Protein AF-A0A0S8EWH9-F1 (afdb_monomer_lite)

Structure (mmCIF, N/CA/C/O backbone):
data_AF-A0A0S8EWH9-F1
#
_entry.id   AF-A0A0S8EWH9-F1
#
loop_
_atom_site.group_PDB
_atom_site.id
_atom_site.type_symbol
_atom_site.label_atom_id
_atom_site.label_alt_id
_atom_site.label_comp_id
_atom_site.label_asym_id
_atom_site.label_entity_id
_atom_site.label_seq_id
_atom_site.pdbx_PDB_ins_code
_atom_site.Cartn_x
_atom_site.Cartn_y
_atom_site.Cartn_z
_atom_site.occupancy
_atom_site.B_iso_or_equiv
_atom_site.auth_seq_id
_atom_site.auth_comp_id
_atom_site.auth_asym_id
_atom_site.auth_atom_id
_atom_site.pdbx_PDB_model_num
ATOM 1 N N . MET A 1 1 ? 31.734 -10.222 14.910 1.00 27.77 1 MET A N 1
ATOM 2 C CA . MET A 1 1 ? 31.861 -8.853 15.456 1.00 27.77 1 MET A CA 1
ATOM 3 C C . MET A 1 1 ? 30.485 -8.386 15.911 1.00 27.77 1 MET A C 1
ATOM 5 O O . MET A 1 1 ? 29.620 -8.264 15.052 1.00 27.77 1 MET A O 1
ATOM 9 N N . PRO A 1 2 ? 30.239 -8.194 17.216 1.00 31.58 2 PRO A N 1
ATOM 10 C CA . PRO A 1 2 ? 28.981 -7.645 17.703 1.00 31.58 2 PRO A CA 1
ATOM 11 C C . PRO A 1 2 ? 29.037 -6.109 17.692 1.00 31.58 2 PRO A C 1
ATOM 13 O O . PRO A 1 2 ? 30.025 -5.512 18.116 1.00 31.58 2 PRO A O 1
ATOM 16 N N . TRP A 1 3 ? 27.985 -5.478 17.174 1.00 26.95 3 TRP A N 1
ATOM 17 C CA . TRP A 1 3 ? 27.802 -4.025 17.179 1.00 26.95 3 TRP A CA 1
ATOM 18 C C . TRP A 1 3 ? 27.464 -3.539 18.600 1.00 26.95 3 TRP A C 1
ATOM 20 O O . TRP A 1 3 ? 26.526 -4.070 19.201 1.00 26.95 3 TRP A O 1
ATOM 30 N N . PRO A 1 4 ? 28.186 -2.551 19.158 1.00 34.72 4 PRO A N 1
ATOM 31 C CA . PRO A 1 4 ? 27.916 -2.049 20.495 1.00 34.72 4 PRO A CA 1
ATOM 32 C C . PRO A 1 4 ? 26.731 -1.080 20.477 1.00 34.72 4 PRO A C 1
ATOM 34 O O . PRO A 1 4 ? 26.630 -0.182 19.639 1.00 34.72 4 PRO A O 1
ATOM 37 N N . GLY A 1 5 ? 25.832 -1.269 21.440 1.00 36.16 5 GLY A N 1
ATOM 38 C CA . GLY A 1 5 ? 24.762 -0.335 21.731 1.00 36.16 5 GLY A CA 1
ATOM 39 C C . GLY A 1 5 ? 25.318 0.984 22.256 1.00 36.16 5 GLY A C 1
ATOM 40 O O . GLY A 1 5 ? 26.018 1.020 23.264 1.00 36.16 5 GLY A O 1
ATOM 41 N N . HIS A 1 6 ? 24.928 2.077 21.610 1.00 34.03 6 HIS A N 1
ATOM 42 C CA . HIS A 1 6 ? 24.970 3.404 22.198 1.00 34.03 6 HIS A CA 1
ATOM 43 C C . HIS A 1 6 ? 23.617 4.069 21.990 1.00 34.03 6 HIS A C 1
ATOM 45 O O . HIS A 1 6 ? 23.104 4.167 20.875 1.00 34.03 6 HIS A O 1
ATOM 51 N N . GLY A 1 7 ? 23.023 4.472 23.114 1.00 27.64 7 GLY A N 1
ATOM 52 C CA . GLY A 1 7 ? 21.750 5.165 23.174 1.00 27.64 7 GLY A CA 1
ATOM 53 C C . GLY A 1 7 ? 21.725 6.368 22.239 1.00 27.64 7 GLY A C 1
ATOM 54 O O . GLY A 1 7 ? 22.599 7.235 22.288 1.00 27.64 7 GLY A O 1
ATOM 55 N N . CYS A 1 8 ? 20.679 6.437 21.417 1.00 29.52 8 CYS A N 1
ATOM 56 C CA . CYS A 1 8 ? 20.273 7.671 20.766 1.00 29.52 8 CYS A CA 1
ATOM 57 C C . CYS A 1 8 ? 19.960 8.701 21.854 1.00 29.52 8 CYS A C 1
ATOM 59 O O . CYS A 1 8 ? 18.846 8.760 22.377 1.00 29.52 8 CYS A O 1
ATOM 61 N N . ARG A 1 9 ? 20.953 9.528 22.187 1.00 31.47 9 ARG A N 1
ATOM 62 C CA . ARG A 1 9 ? 20.728 10.830 22.803 1.00 31.47 9 ARG A CA 1
ATOM 63 C C . ARG A 1 9 ? 19.709 11.572 21.939 1.00 31.47 9 ARG A C 1
ATOM 65 O O . ARG A 1 9 ? 19.976 11.908 20.788 1.00 31.47 9 ARG A O 1
ATOM 72 N N . PHE A 1 10 ? 18.535 11.803 22.517 1.00 32.66 10 PHE A N 1
ATOM 73 C CA . PHE A 1 10 ? 17.594 12.848 22.133 1.00 32.66 10 PHE A CA 1
ATOM 74 C C . PHE A 1 10 ? 18.337 14.193 22.150 1.00 32.66 10 PHE A C 1
ATOM 76 O O . PHE A 1 10 ? 18.366 14.876 23.166 1.00 32.66 10 PHE A O 1
ATOM 83 N N . MET A 1 11 ? 19.021 14.552 21.066 1.00 32.25 11 MET A N 1
ATOM 84 C CA . MET A 1 11 ? 19.731 15.829 20.988 1.00 32.25 11 MET A CA 1
ATOM 85 C C . MET A 1 11 ? 19.829 16.318 19.545 1.00 32.25 11 MET A C 1
ATOM 87 O O . MET A 1 11 ? 20.904 16.591 19.037 1.00 32.25 11 MET A O 1
ATOM 91 N N . ILE A 1 12 ? 18.681 16.416 18.871 1.00 35.75 12 ILE A N 1
ATOM 92 C CA . ILE A 1 12 ? 18.520 17.262 17.678 1.00 35.75 12 ILE A CA 1
ATOM 93 C C . ILE A 1 12 ? 17.184 18.008 17.817 1.00 35.75 12 ILE A C 1
ATOM 95 O O . ILE A 1 12 ? 16.242 17.797 17.063 1.00 35.75 12 ILE A O 1
ATOM 99 N N . LEU A 1 13 ? 17.071 18.811 18.878 1.00 37.09 13 LEU A N 1
ATOM 100 C CA . LEU A 1 13 ? 16.113 19.928 18.970 1.00 37.09 13 LEU A CA 1
ATOM 101 C C . LEU A 1 13 ? 16.509 20.986 20.024 1.00 37.09 13 LEU A C 1
ATOM 103 O O . LEU A 1 13 ? 15.702 21.849 20.350 1.00 37.09 13 LEU A O 1
ATOM 107 N N . ALA A 1 14 ? 17.723 20.917 20.583 1.00 36.91 14 ALA A N 1
ATOM 108 C CA . ALA A 1 14 ? 18.215 21.900 21.554 1.00 36.91 14 ALA A CA 1
ATOM 109 C C . ALA A 1 14 ? 19.150 22.946 20.918 1.00 36.91 14 ALA A C 1
ATOM 111 O O . ALA A 1 14 ? 19.219 24.067 21.401 1.00 36.91 14 ALA A O 1
ATOM 112 N N . ASP A 1 15 ? 19.792 22.618 19.794 1.00 38.78 15 ASP A N 1
ATOM 113 C CA . ASP A 1 15 ? 20.932 23.381 19.258 1.00 38.78 15 ASP A CA 1
ATOM 114 C C . ASP A 1 15 ? 20.555 24.473 18.241 1.00 38.78 15 ASP A C 1
ATOM 116 O O . ASP A 1 15 ? 21.398 25.016 17.537 1.00 38.78 15 ASP A O 1
ATOM 120 N N . ARG A 1 16 ? 19.260 24.791 18.109 1.00 42.47 16 ARG A N 1
ATOM 121 C CA . ARG A 1 16 ? 18.782 25.833 17.177 1.00 42.47 16 ARG A CA 1
ATOM 122 C C . ARG A 1 16 ? 17.732 26.770 17.771 1.00 42.47 16 ARG A C 1
ATOM 124 O O . ARG A 1 16 ? 16.956 27.376 17.038 1.00 42.47 16 ARG A O 1
ATOM 131 N N . LEU A 1 17 ? 17.720 26.885 19.099 1.00 46.97 17 LEU A N 1
ATOM 132 C CA . LEU A 1 17 ? 16.894 27.829 19.862 1.00 46.97 17 LEU A CA 1
ATOM 133 C C . LEU A 1 17 ? 17.750 28.878 20.597 1.00 46.97 17 LEU A C 1
ATOM 135 O O . LEU A 1 17 ? 17.329 29.421 21.615 1.00 46.97 17 LEU A O 1
ATOM 139 N N . GLU A 1 18 ? 18.940 29.201 20.084 1.00 42.91 18 GLU A N 1
ATOM 140 C CA . GLU A 1 18 ? 19.773 30.309 20.580 1.00 42.91 18 GLU A CA 1
ATOM 141 C C . GLU A 1 18 ? 19.241 31.670 20.097 1.00 42.91 18 GLU A C 1
ATOM 143 O O . GLU A 1 18 ? 19.893 32.405 19.362 1.00 42.91 18 GLU A O 1
ATOM 148 N N . GLY A 1 19 ? 18.004 32.000 20.465 1.00 49.50 19 GLY A N 1
ATOM 149 C CA . GLY A 1 19 ? 17.406 33.289 20.099 1.00 49.50 19 GLY A CA 1
ATOM 150 C C . GLY A 1 19 ? 15.982 33.531 20.590 1.00 49.50 19 GLY A C 1
ATOM 151 O O . GLY A 1 19 ? 15.496 34.654 20.515 1.00 49.50 19 GLY A O 1
ATOM 152 N N . VAL A 1 20 ? 15.314 32.514 21.139 1.00 55.09 20 VAL A N 1
ATOM 153 C CA . VAL A 1 20 ? 14.017 32.672 21.806 1.00 55.09 20 VAL A CA 1
ATOM 154 C C . VAL A 1 20 ? 14.165 32.069 23.193 1.00 55.09 20 VAL A C 1
ATOM 156 O O . VAL A 1 20 ? 14.281 30.854 23.334 1.00 55.09 20 VAL A O 1
ATOM 159 N N . ALA A 1 21 ? 14.211 32.911 24.225 1.00 57.06 21 ALA A N 1
ATOM 160 C CA . ALA A 1 21 ? 14.219 32.457 25.610 1.00 57.06 21 ALA A CA 1
ATOM 161 C C . ALA A 1 21 ? 12.865 31.802 25.929 1.00 57.06 21 ALA A C 1
ATOM 163 O O . ALA A 1 21 ? 11.936 32.454 26.393 1.00 57.06 21 ALA A O 1
ATOM 164 N N . VAL A 1 22 ? 12.736 30.508 25.631 1.00 63.88 22 VAL A N 1
ATOM 165 C CA . VAL A 1 22 ? 11.564 29.707 25.998 1.00 63.88 22 VAL A CA 1
ATOM 166 C C . VAL A 1 22 ? 11.540 29.614 27.523 1.00 63.88 22 VAL A C 1
ATOM 168 O O . VAL A 1 22 ? 12.452 29.029 28.123 1.00 63.88 22 VAL A O 1
ATOM 171 N N . ASN A 1 23 ? 10.529 30.220 28.150 1.00 84.06 23 ASN A N 1
ATOM 172 C CA . ASN A 1 23 ? 10.402 30.278 29.604 1.00 84.06 23 ASN A CA 1
ATOM 173 C C . ASN A 1 23 ? 10.277 28.846 30.171 1.00 84.06 23 ASN A C 1
ATOM 175 O O . ASN A 1 23 ? 9.774 27.938 29.508 1.00 84.06 23 ASN A O 1
ATOM 179 N N . LEU A 1 24 ? 10.731 28.617 31.407 1.00 83.06 24 LEU A N 1
ATOM 180 C CA . LEU A 1 24 ? 10.557 27.349 32.130 1.00 83.06 24 LEU A CA 1
ATOM 181 C C . LEU A 1 24 ? 9.098 26.868 32.115 1.00 83.06 24 LEU A C 1
ATOM 183 O O . LEU A 1 24 ? 8.853 25.667 32.008 1.00 83.06 24 LEU A O 1
ATOM 187 N N . VAL A 1 25 ? 8.145 27.803 32.151 1.00 84.12 25 VAL A N 1
ATOM 188 C CA . VAL A 1 25 ? 6.710 27.519 32.019 1.00 84.12 25 VAL A CA 1
ATOM 189 C C . VAL A 1 25 ? 6.384 26.918 30.650 1.00 84.12 25 VAL A C 1
ATOM 191 O O . VAL A 1 25 ? 5.748 25.870 30.588 1.00 84.12 25 VAL A O 1
ATOM 194 N N . ASP A 1 26 ? 6.875 27.505 29.560 1.00 84.06 26 ASP A N 1
ATOM 195 C CA . ASP A 1 26 ? 6.643 26.999 28.202 1.00 84.06 26 ASP A CA 1
ATOM 196 C C . ASP A 1 26 ? 7.278 25.619 28.002 1.00 84.06 26 ASP A C 1
ATOM 198 O O . ASP A 1 26 ? 6.684 24.742 27.376 1.00 84.06 26 ASP A O 1
ATOM 202 N N . LYS A 1 27 ? 8.457 25.382 28.596 1.00 83.38 27 LYS A N 1
ATOM 203 C CA . LYS A 1 27 ? 9.099 24.058 28.595 1.00 83.38 27 LYS A CA 1
ATOM 204 C C . LYS A 1 27 ? 8.264 23.024 29.352 1.00 83.38 27 LYS A C 1
ATOM 206 O O . LYS A 1 27 ? 8.102 21.908 28.863 1.00 83.38 27 LYS A O 1
ATOM 211 N N . ALA A 1 28 ? 7.720 23.384 30.515 1.00 87.19 28 ALA A N 1
ATOM 212 C CA . ALA A 1 28 ? 6.858 22.506 31.302 1.00 87.19 28 ALA A CA 1
ATOM 213 C C . ALA A 1 28 ? 5.527 22.219 30.587 1.00 87.19 28 ALA A C 1
ATOM 215 O O . ALA A 1 28 ? 5.091 21.069 30.547 1.00 87.19 28 ALA A O 1
ATOM 216 N N . LEU A 1 29 ? 4.918 23.231 29.963 1.00 87.75 29 LEU A N 1
ATOM 217 C CA . LEU A 1 29 ? 3.706 23.080 29.156 1.00 87.75 29 LEU A CA 1
ATOM 218 C C . LEU A 1 29 ? 3.953 22.205 27.924 1.00 87.75 29 LEU A C 1
ATOM 220 O O . LEU A 1 29 ? 3.156 21.309 27.646 1.00 87.75 29 LEU A O 1
ATOM 224 N N . LEU A 1 30 ? 5.069 22.408 27.219 1.00 86.19 30 LEU A N 1
ATOM 225 C CA . LEU A 1 30 ? 5.459 21.578 26.081 1.00 86.19 30 LEU A CA 1
ATOM 226 C C . LEU A 1 30 ? 5.684 20.127 26.513 1.00 86.19 30 LEU A C 1
ATOM 228 O O . LEU A 1 30 ? 5.184 19.211 25.864 1.00 86.19 30 LEU A O 1
ATOM 232 N N . LEU A 1 31 ? 6.388 19.907 27.625 1.00 87.44 31 LEU A N 1
ATOM 233 C CA . LEU A 1 31 ? 6.605 18.570 28.167 1.00 87.44 31 LEU A CA 1
ATOM 234 C C . LEU A 1 31 ? 5.277 17.911 28.555 1.00 87.44 31 LEU A C 1
ATOM 236 O O . LEU A 1 31 ? 5.028 16.771 28.171 1.00 87.44 31 LEU A O 1
ATOM 240 N N . GLY A 1 32 ? 4.396 18.638 29.246 1.00 88.06 32 GLY A N 1
ATOM 241 C CA . GLY A 1 32 ? 3.047 18.179 29.570 1.00 88.06 32 GLY A CA 1
ATOM 242 C C . GLY A 1 32 ? 2.242 17.820 28.319 1.00 88.06 32 GLY A C 1
ATOM 243 O O . GLY A 1 32 ? 1.598 16.772 28.282 1.00 88.06 32 GLY A O 1
ATOM 244 N N . HIS A 1 33 ? 2.337 18.626 27.258 1.00 83.00 33 HIS A N 1
ATOM 245 C CA . HIS A 1 33 ? 1.702 18.348 25.971 1.00 83.00 33 HIS A CA 1
ATOM 246 C C . HIS A 1 33 ? 2.258 17.076 25.317 1.00 83.00 33 HIS A C 1
ATOM 248 O O . HIS A 1 33 ? 1.482 16.226 24.885 1.00 83.00 33 HIS A O 1
ATOM 254 N N . VAL A 1 34 ? 3.584 16.908 25.285 1.00 84.06 34 VAL A N 1
ATOM 255 C CA . VAL A 1 34 ? 4.245 15.713 24.739 1.00 84.06 34 VAL A CA 1
ATOM 256 C C . VAL A 1 34 ? 3.864 14.466 25.533 1.00 84.06 34 VAL A C 1
ATOM 258 O O . VAL A 1 34 ? 3.554 13.442 24.930 1.00 84.06 34 VAL A O 1
ATOM 261 N N . LEU A 1 35 ? 3.823 14.543 26.865 1.00 85.81 35 LEU A N 1
ATOM 262 C CA . LEU A 1 35 ? 3.404 13.437 27.730 1.00 85.81 35 LEU A CA 1
ATOM 263 C C . LEU A 1 35 ? 1.930 13.080 27.512 1.00 85.81 35 LEU A C 1
ATOM 265 O O . LEU A 1 35 ? 1.606 11.910 27.321 1.00 85.81 35 LEU A O 1
ATOM 269 N N . ALA A 1 36 ? 1.038 14.072 27.465 1.00 81.00 36 ALA A N 1
ATOM 270 C CA . ALA A 1 36 ? -0.383 13.858 27.199 1.00 81.00 36 ALA A CA 1
ATOM 271 C C . ALA A 1 36 ? -0.639 13.319 25.783 1.00 81.00 36 ALA A C 1
ATOM 273 O O . ALA A 1 36 ? -1.566 12.535 25.568 1.00 81.00 36 ALA A O 1
ATOM 274 N N . TRP A 1 37 ? 0.152 13.740 24.795 1.00 78.19 37 TRP A N 1
ATOM 275 C CA . TRP A 1 37 ? 0.123 13.183 23.446 1.00 78.19 37 TRP A CA 1
ATOM 276 C C . TRP A 1 37 ? 0.625 11.736 23.438 1.00 78.19 37 TRP A C 1
ATOM 278 O O . TRP A 1 37 ? -0.050 10.861 22.901 1.00 78.19 37 TRP A O 1
ATOM 288 N N . ARG A 1 38 ? 1.742 11.454 24.120 1.00 79.81 38 ARG A N 1
ATOM 289 C CA . ARG A 1 38 ? 2.314 10.109 24.254 1.00 79.81 38 ARG A CA 1
ATOM 290 C C . ARG A 1 38 ? 1.402 9.132 24.989 1.00 79.81 38 ARG A C 1
ATOM 292 O O . ARG A 1 38 ? 1.346 7.971 24.597 1.00 79.81 38 ARG A O 1
ATOM 299 N N . ALA A 1 39 ? 0.675 9.596 26.001 1.00 81.06 39 ALA A N 1
ATOM 300 C CA . ALA A 1 39 ? -0.298 8.796 26.740 1.00 81.06 39 ALA A CA 1
ATOM 301 C C . ALA A 1 39 ? -1.549 8.460 25.909 1.00 81.06 39 ALA A C 1
ATOM 303 O O . ALA A 1 39 ? -2.176 7.430 26.124 1.00 81.06 39 ALA A O 1
ATOM 304 N N . ARG A 1 40 ? -1.911 9.309 24.938 1.00 77.25 40 ARG A N 1
ATOM 305 C CA . ARG A 1 40 ? -3.063 9.099 24.038 1.00 77.25 40 ARG A CA 1
ATOM 306 C C . ARG A 1 40 ? -2.679 8.502 22.687 1.00 77.25 40 ARG A C 1
ATOM 308 O O . ARG A 1 40 ? -3.517 8.388 21.801 1.00 77.25 40 ARG A O 1
ATOM 315 N N . TRP A 1 41 ? -1.415 8.138 22.539 1.00 71.31 41 TRP A N 1
ATOM 316 C CA . TRP A 1 41 ? -0.799 7.742 21.283 1.00 71.31 41 TRP A CA 1
ATOM 317 C C . TRP A 1 41 ? -1.374 6.448 20.700 1.00 71.31 41 TRP A C 1
ATOM 319 O O . TRP A 1 41 ? -1.446 6.301 19.484 1.00 71.31 41 TRP A O 1
ATOM 329 N N . ASP A 1 42 ? -1.840 5.558 21.576 1.00 68.50 42 ASP A N 1
ATOM 330 C CA . ASP A 1 42 ? -2.451 4.277 21.211 1.00 68.50 42 ASP A CA 1
ATOM 331 C C . ASP A 1 42 ? -3.986 4.302 21.318 1.00 68.50 42 ASP A C 1
ATOM 333 O O . ASP A 1 42 ? -4.649 3.299 21.045 1.00 68.50 42 ASP A O 1
ATOM 337 N N . ARG A 1 43 ? -4.572 5.445 21.711 1.00 73.94 43 ARG A N 1
ATOM 338 C CA . ARG A 1 43 ? -6.022 5.582 21.854 1.00 73.94 43 ARG A CA 1
ATOM 339 C C . ARG A 1 43 ? -6.657 5.689 20.471 1.00 73.94 43 ARG A C 1
ATOM 341 O O . ARG A 1 43 ? -6.451 6.677 19.765 1.00 73.94 43 ARG A O 1
ATOM 348 N N . ARG A 1 44 ? -7.465 4.687 20.135 1.00 82.69 44 ARG A N 1
ATOM 349 C CA . ARG A 1 44 ? -8.238 4.593 18.897 1.00 82.69 44 ARG A CA 1
ATOM 350 C C . ARG A 1 44 ? -9.670 4.184 19.210 1.00 82.69 44 ARG A C 1
ATOM 352 O O . ARG A 1 44 ? -9.879 3.283 20.018 1.00 82.69 44 ARG A O 1
ATOM 359 N N . ASP A 1 45 ? -10.623 4.851 18.581 1.00 82.75 45 ASP A N 1
ATOM 360 C CA . ASP A 1 45 ? -12.036 4.498 18.616 1.00 82.75 45 ASP A CA 1
ATOM 361 C C . ASP A 1 45 ? -12.464 4.082 17.204 1.00 82.75 45 ASP A C 1
ATOM 363 O O . ASP A 1 45 ? -12.661 4.917 16.320 1.00 82.75 45 ASP A O 1
ATOM 367 N N . LEU A 1 46 ? -12.507 2.767 16.979 1.00 85.69 46 LEU A N 1
ATOM 368 C CA . LEU A 1 46 ? -12.879 2.171 15.691 1.00 85.69 46 LEU A CA 1
ATOM 369 C C . LEU A 1 46 ? -14.385 1.958 15.557 1.00 85.69 46 LEU A C 1
ATOM 371 O O . LEU A 1 46 ? -14.850 1.677 14.454 1.00 85.69 46 LEU A O 1
ATOM 375 N N . ASP A 1 47 ? -15.108 2.102 16.665 1.00 86.31 47 ASP A N 1
ATOM 376 C CA . ASP A 1 47 ? -16.555 1.938 16.778 1.00 86.31 47 ASP A CA 1
ATOM 377 C C . ASP A 1 47 ? -17.267 3.303 16.768 1.00 86.31 47 ASP A C 1
ATOM 379 O O . ASP A 1 47 ? -18.486 3.387 16.918 1.00 86.31 47 ASP A O 1
ATOM 383 N N . TYR A 1 48 ? -16.507 4.382 16.544 1.00 82.94 48 TYR A N 1
ATOM 384 C CA . TYR A 1 48 ? -17.031 5.734 16.462 1.00 82.94 48 TYR A CA 1
ATOM 385 C C . TYR A 1 48 ? -18.064 5.869 15.339 1.00 82.94 48 TYR A C 1
ATOM 387 O O . TYR A 1 48 ? -17.771 5.680 14.154 1.00 82.94 48 TYR A O 1
ATOM 395 N N . LEU A 1 49 ? -19.255 6.309 15.733 1.00 79.69 49 LEU A N 1
ATOM 396 C CA . LEU A 1 49 ? -20.293 6.837 14.862 1.00 79.69 49 LEU A CA 1
ATOM 397 C C . LEU A 1 49 ? -20.698 8.227 15.368 1.00 79.69 49 LEU A C 1
ATOM 399 O O . LEU A 1 49 ? -20.728 8.452 16.582 1.00 79.69 49 LEU A O 1
ATOM 403 N N . PRO A 1 50 ? -21.027 9.172 14.472 1.00 72.88 50 PRO A N 1
ATOM 404 C CA . PRO A 1 50 ? -21.612 10.439 14.888 1.00 72.88 50 PRO A CA 1
ATOM 405 C C . PRO A 1 50 ? -22.931 10.190 15.643 1.00 72.88 50 PRO A C 1
ATOM 407 O O . PRO A 1 50 ? -23.708 9.307 15.279 1.00 72.88 50 PRO A O 1
ATOM 410 N N . ALA A 1 51 ? -23.157 10.954 16.720 1.00 63.72 51 ALA A N 1
ATOM 411 C CA . ALA A 1 51 ? -24.237 10.720 17.688 1.00 63.72 51 ALA A CA 1
ATOM 412 C C . ALA A 1 51 ? -25.641 10.801 17.068 1.00 63.72 51 ALA A C 1
ATOM 414 O O . ALA A 1 51 ? -26.555 10.097 17.490 1.00 63.72 51 ALA A O 1
ATOM 415 N N . GLU A 1 52 ? -25.802 11.634 16.043 1.00 68.62 52 GLU A N 1
ATOM 416 C CA . GLU A 1 52 ? -26.958 11.593 15.157 1.00 68.62 52 GLU A CA 1
ATOM 417 C C . GLU A 1 52 ? -26.559 10.799 13.914 1.00 68.62 52 GLU A C 1
ATOM 419 O O . GLU A 1 52 ? -25.523 11.067 13.302 1.00 68.62 52 GLU A O 1
ATOM 424 N N . ARG A 1 53 ? -27.360 9.802 13.525 1.00 63.81 53 ARG A N 1
ATOM 425 C CA . ARG A 1 53 ? -27.110 9.022 12.308 1.00 63.81 53 ARG A CA 1
ATOM 426 C C . ARG A 1 53 ? -27.432 9.891 11.093 1.00 63.81 53 ARG A C 1
ATOM 428 O O . ARG A 1 53 ? -28.524 9.834 10.545 1.00 63.81 53 ARG A O 1
ATOM 435 N N . ILE A 1 54 ? -26.466 10.728 10.718 1.00 69.62 54 ILE A N 1
ATOM 436 C CA . ILE A 1 54 ? -26.582 11.748 9.670 1.00 69.62 54 ILE A CA 1
ATOM 437 C C . ILE A 1 54 ? -26.963 11.121 8.311 1.00 69.62 54 ILE A C 1
ATOM 439 O O . ILE A 1 54 ? -27.662 11.748 7.519 1.00 69.62 54 ILE A O 1
ATOM 443 N N . SER A 1 55 ? -26.498 9.897 8.021 1.00 76.25 55 SER A N 1
ATOM 444 C CA . SER A 1 55 ? -26.797 9.152 6.787 1.00 76.25 55 SER A CA 1
ATOM 445 C C . SER A 1 55 ? -26.347 7.687 6.901 1.00 76.25 55 SER A C 1
ATOM 447 O O . SER A 1 55 ? -25.364 7.401 7.585 1.00 76.25 55 SER A O 1
ATOM 449 N N . ASP A 1 56 ? -27.007 6.768 6.182 1.00 78.31 56 ASP A N 1
ATOM 450 C CA . ASP A 1 56 ? -26.626 5.343 6.080 1.00 78.31 56 ASP A CA 1
ATOM 451 C C . ASP A 1 56 ? -25.253 5.122 5.418 1.00 78.31 56 ASP A C 1
ATOM 453 O O . ASP A 1 56 ? -24.697 4.026 5.468 1.00 78.31 56 ASP A O 1
ATOM 457 N N . LYS A 1 57 ? -24.694 6.160 4.782 1.00 76.12 57 LYS A N 1
ATOM 458 C CA . LYS A 1 57 ? -23.363 6.120 4.159 1.00 76.12 57 LYS A CA 1
ATOM 459 C C . LYS A 1 57 ? -22.225 6.134 5.180 1.00 76.12 57 LYS A C 1
ATOM 461 O O . LYS A 1 57 ? -21.114 5.741 4.817 1.00 76.12 57 LYS A O 1
ATOM 466 N N . PHE A 1 58 ? -22.484 6.613 6.400 1.00 82.25 58 PHE A N 1
ATOM 467 C CA . PHE A 1 58 ? -21.517 6.646 7.494 1.00 82.25 58 PHE A CA 1
ATOM 468 C C . PHE A 1 58 ? -21.548 5.333 8.269 1.00 82.25 58 PHE A C 1
ATOM 470 O O . PHE A 1 58 ? -22.611 4.812 8.598 1.00 82.25 58 PHE A O 1
ATOM 477 N N . MET A 1 59 ? -20.361 4.826 8.564 1.00 86.62 59 MET A N 1
ATOM 478 C CA . MET A 1 59 ? -20.124 3.549 9.212 1.00 86.62 59 MET A CA 1
ATOM 479 C C . MET A 1 59 ? -18.880 3.629 10.101 1.00 86.62 59 MET A C 1
ATOM 481 O O . MET A 1 59 ? -18.053 4.542 9.988 1.00 86.62 59 MET A O 1
ATOM 485 N N . THR A 1 60 ? -18.750 2.656 10.986 1.00 88.75 60 THR A N 1
ATOM 486 C CA . THR A 1 60 ? -17.580 2.461 11.840 1.00 88.75 60 THR A CA 1
ATOM 487 C C . THR A 1 60 ? -16.359 2.040 11.019 1.00 88.75 60 THR A C 1
ATOM 489 O O . THR A 1 60 ? -16.466 1.540 9.893 1.00 88.75 60 THR A O 1
ATOM 492 N N . GLY A 1 61 ? -15.167 2.174 11.604 1.00 87.44 61 GLY A N 1
ATOM 493 C CA . GLY A 1 61 ? -13.945 1.632 11.008 1.00 87.44 61 GLY A CA 1
ATOM 494 C C . GLY A 1 61 ? -14.017 0.112 10.834 1.00 87.44 61 GLY A C 1
ATOM 495 O O . GLY A 1 61 ? -13.553 -0.412 9.820 1.00 87.44 61 GLY A O 1
ATOM 496 N N . ARG A 1 62 ? -14.653 -0.595 11.780 1.00 90.44 62 ARG A N 1
ATOM 497 C CA . ARG A 1 62 ? -14.858 -2.053 11.711 1.00 90.44 62 ARG A CA 1
ATOM 498 C C . ARG A 1 62 ? -15.768 -2.456 10.556 1.00 90.44 62 ARG A C 1
ATOM 500 O O . ARG A 1 62 ? -15.403 -3.334 9.775 1.00 90.44 62 ARG A O 1
ATOM 507 N N . GLU A 1 63 ? -16.909 -1.787 10.403 1.00 89.75 63 GLU A N 1
ATOM 508 C CA . GLU A 1 63 ? -17.815 -2.012 9.271 1.00 89.75 63 GLU A CA 1
ATOM 509 C C . GLU A 1 63 ? -17.107 -1.734 7.945 1.00 89.75 63 GLU A C 1
ATOM 511 O O . GLU A 1 63 ? -17.210 -2.526 7.012 1.00 89.75 63 GLU A O 1
ATOM 516 N N . ALA A 1 64 ? -16.301 -0.677 7.867 1.00 88.81 64 ALA A N 1
ATOM 517 C CA . ALA A 1 64 ? -15.541 -0.376 6.664 1.00 88.81 64 ALA A CA 1
ATOM 518 C C . ALA A 1 64 ? -14.487 -1.444 6.332 1.00 88.81 64 ALA A C 1
ATOM 520 O O . ALA A 1 64 ? -14.353 -1.841 5.174 1.00 88.81 64 ALA A O 1
ATOM 521 N N . ALA A 1 65 ? -13.772 -1.957 7.338 1.00 91.38 65 ALA A N 1
ATOM 522 C CA . ALA A 1 65 ? -12.850 -3.076 7.165 1.00 91.38 65 ALA A CA 1
ATOM 523 C C . ALA A 1 65 ? -13.577 -4.356 6.720 1.00 91.38 65 ALA A C 1
ATOM 525 O O . ALA A 1 65 ? -12.977 -5.170 6.014 1.00 91.38 65 ALA A O 1
ATOM 526 N N . SER A 1 66 ? -14.858 -4.524 7.083 1.00 91.38 66 SER A N 1
ATOM 527 C CA . SER A 1 66 ? -15.693 -5.660 6.665 1.00 91.38 66 SER A CA 1
ATOM 528 C C . SER A 1 66 ? -15.936 -5.711 5.147 1.00 91.38 66 SER A C 1
ATOM 530 O O . SER A 1 66 ? -16.050 -6.798 4.577 1.00 91.38 66 SER A O 1
ATOM 532 N N . LEU A 1 67 ? -15.929 -4.545 4.486 1.00 91.12 67 LEU A N 1
ATOM 533 C CA . LEU A 1 67 ? -16.202 -4.389 3.053 1.00 91.12 67 LEU A CA 1
ATOM 534 C C . LEU A 1 67 ? -15.026 -4.768 2.149 1.00 91.12 67 LEU A C 1
ATOM 536 O O . LEU A 1 67 ? -15.211 -4.876 0.940 1.00 91.12 67 LEU A O 1
ATOM 540 N N . ILE A 1 68 ? -13.825 -4.942 2.704 1.00 93.38 68 ILE A N 1
ATOM 541 C CA . ILE A 1 68 ? -12.634 -5.290 1.927 1.00 93.38 68 ILE A CA 1
ATOM 542 C C . ILE A 1 68 ? -12.634 -6.805 1.685 1.00 93.38 68 ILE A C 1
ATOM 544 O O . ILE A 1 68 ? -12.564 -7.563 2.661 1.00 93.38 68 ILE A O 1
ATOM 548 N N . PRO A 1 69 ? -12.718 -7.267 0.422 1.00 93.00 69 PRO A N 1
ATOM 549 C CA . PRO A 1 69 ? -12.665 -8.690 0.121 1.00 93.00 69 PRO A CA 1
ATOM 550 C C . PRO A 1 69 ? -11.231 -9.231 0.210 1.00 93.00 69 PRO A C 1
ATOM 552 O O . PRO A 1 69 ? -10.252 -8.489 0.094 1.00 93.00 69 PRO A O 1
ATOM 555 N N . ASP A 1 70 ? -11.103 -10.548 0.384 1.00 96.44 70 ASP A N 1
ATOM 556 C CA . ASP A 1 70 ? -9.814 -11.231 0.223 1.00 96.44 70 ASP A CA 1
ATOM 557 C C . ASP A 1 70 ? -9.275 -11.014 -1.197 1.00 96.44 70 ASP A C 1
ATOM 559 O O . ASP A 1 70 ? -10.040 -10.973 -2.161 1.00 96.44 70 ASP A O 1
ATOM 563 N N . GLY A 1 71 ? -7.954 -10.906 -1.335 1.00 96.44 71 GLY A N 1
ATOM 564 C CA . GLY A 1 71 ? -7.311 -10.720 -2.637 1.00 96.44 71 GLY A CA 1
ATOM 565 C C . GLY A 1 71 ? -7.456 -9.318 -3.238 1.00 96.44 71 GLY A C 1
ATOM 566 O O . GLY A 1 71 ? -7.003 -9.101 -4.359 1.00 96.44 71 GLY A O 1
ATOM 567 N N . ALA A 1 72 ? -8.077 -8.367 -2.532 1.00 96.25 72 ALA A N 1
ATOM 568 C CA . ALA A 1 72 ? -8.301 -7.026 -3.061 1.00 96.25 72 ALA A CA 1
ATOM 569 C C . ALA A 1 72 ? -6.995 -6.254 -3.299 1.00 96.25 72 ALA A C 1
ATOM 571 O O . ALA A 1 72 ? -6.055 -6.300 -2.498 1.00 96.25 72 ALA A O 1
ATOM 572 N N . THR A 1 73 ? -6.987 -5.455 -4.365 1.00 96.44 73 THR A N 1
ATOM 573 C CA . THR A 1 73 ? -6.005 -4.394 -4.584 1.00 96.44 73 THR A CA 1
ATOM 574 C C . THR A 1 73 ? -6.472 -3.123 -3.884 1.00 96.44 73 THR A C 1
ATOM 576 O O . THR A 1 73 ? -7.417 -2.457 -4.319 1.00 96.44 73 THR A O 1
ATOM 579 N N . VAL A 1 74 ? -5.804 -2.786 -2.785 1.00 95.81 74 VAL A N 1
ATOM 580 C CA . VAL A 1 74 ? -6.115 -1.642 -1.929 1.00 95.81 74 VAL A CA 1
ATOM 581 C C . VAL A 1 74 ? -5.096 -0.536 -2.169 1.00 95.81 74 VAL A C 1
ATOM 583 O O . VAL A 1 74 ? -3.893 -0.757 -2.049 1.00 95.81 74 VAL A O 1
ATOM 586 N N . ILE A 1 75 ? -5.564 0.675 -2.460 1.00 93.62 75 ILE A N 1
ATOM 587 C CA . ILE A 1 75 ? -4.730 1.879 -2.447 1.00 93.62 75 ILE A CA 1
ATOM 588 C C . ILE A 1 75 ? -5.037 2.716 -1.211 1.00 93.62 75 ILE A C 1
ATOM 590 O O . ILE A 1 75 ? -6.203 2.920 -0.875 1.00 93.62 75 ILE A O 1
ATOM 594 N N . SER A 1 76 ? -4.003 3.246 -0.560 1.00 91.31 76 SER A N 1
ATOM 595 C CA . SER A 1 76 ? -4.173 4.202 0.533 1.00 91.31 76 SER A CA 1
ATOM 596 C C . SER A 1 76 ? -3.505 5.546 0.260 1.00 91.31 76 SER A C 1
ATOM 598 O O . SER A 1 76 ? -2.408 5.620 -0.302 1.00 91.31 76 SER A O 1
ATOM 600 N N . SER A 1 77 ? -4.168 6.631 0.664 1.00 84.56 77 SER A N 1
ATOM 601 C CA . SER A 1 77 ? -3.609 7.982 0.606 1.00 84.56 77 SER A CA 1
ATOM 602 C C . SER A 1 77 ? -2.714 8.264 1.811 1.00 84.56 77 SER A C 1
ATOM 604 O O . SER A 1 77 ? -3.050 7.879 2.930 1.00 84.56 77 SER A O 1
ATOM 606 N N . GLY A 1 78 ? -1.649 9.035 1.596 1.00 81.00 78 GLY A N 1
ATOM 607 C CA . GLY A 1 78 ? -0.815 9.566 2.667 1.00 81.00 78 GLY A CA 1
ATOM 608 C C . GLY A 1 78 ? 0.618 9.822 2.216 1.00 81.00 78 GLY A C 1
ATOM 609 O O . GLY A 1 78 ? 1.077 9.309 1.189 1.00 81.00 78 GLY A O 1
ATOM 610 N N . MET A 1 79 ? 1.342 10.630 2.990 1.00 81.81 79 MET A N 1
ATOM 611 C CA . MET A 1 79 ? 2.786 10.795 2.832 1.00 81.81 79 MET A CA 1
ATOM 612 C C . MET A 1 79 ? 3.419 11.266 4.140 1.00 81.81 79 MET A C 1
ATOM 614 O O . MET A 1 79 ? 3.022 12.288 4.707 1.00 81.81 79 MET A O 1
ATOM 618 N N . ALA A 1 80 ? 4.426 10.526 4.598 1.00 79.25 80 ALA A N 1
ATOM 619 C CA . ALA A 1 80 ? 5.009 10.661 5.924 1.00 79.25 80 ALA A CA 1
ATOM 620 C C . ALA A 1 80 ? 3.907 10.648 7.005 1.00 79.25 80 ALA A C 1
ATOM 622 O O . ALA A 1 80 ? 3.114 9.712 7.072 1.00 79.25 80 ALA A O 1
ATOM 623 N N . GLY A 1 81 ? 3.833 11.686 7.841 1.00 69.75 81 GLY A N 1
ATOM 624 C CA . GLY A 1 81 ? 2.807 11.814 8.880 1.00 69.75 81 GLY A CA 1
ATOM 625 C C . GLY A 1 81 ? 1.461 12.380 8.410 1.00 69.75 81 GLY A C 1
ATOM 626 O O . GLY A 1 81 ? 0.533 12.431 9.217 1.00 69.75 81 GLY A O 1
ATOM 627 N N . ASN A 1 82 ? 1.344 12.811 7.148 1.00 76.19 82 ASN A N 1
ATOM 628 C CA . ASN A 1 82 ? 0.184 13.547 6.639 1.00 76.19 82 ASN A CA 1
ATOM 629 C C . ASN A 1 82 ? -0.866 12.624 6.016 1.00 76.19 82 ASN A C 1
ATOM 631 O O . ASN A 1 82 ? -0.519 11.661 5.327 1.00 76.19 82 ASN A O 1
ATOM 635 N N . SER A 1 83 ? -2.143 12.974 6.215 1.00 75.62 83 SER A N 1
ATOM 636 C CA . SER A 1 83 ? -3.312 12.287 5.640 1.00 75.62 83 SER A CA 1
ATOM 637 C C . SER A 1 83 ? -3.302 10.769 5.865 1.00 75.62 83 SER A C 1
ATOM 639 O O . SER A 1 83 ? -3.656 10.003 4.973 1.00 75.62 83 SER A O 1
ATOM 641 N N . ARG A 1 84 ? -2.860 10.334 7.052 1.00 81.12 84 ARG A N 1
ATOM 642 C CA . ARG A 1 84 ? -2.793 8.916 7.424 1.00 81.12 84 ARG A CA 1
ATOM 643 C C . ARG A 1 84 ? -4.194 8.344 7.616 1.00 81.12 84 ARG A C 1
A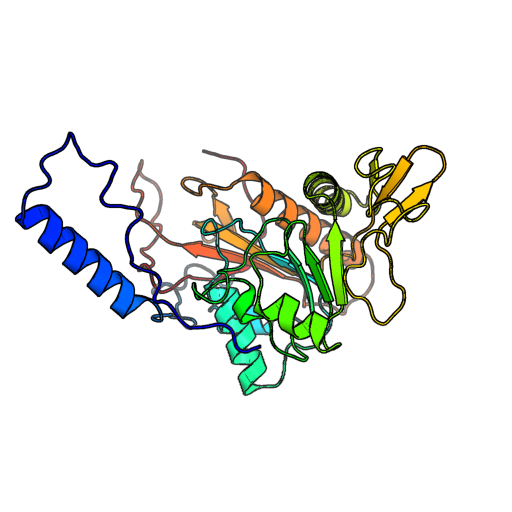TOM 645 O O . ARG A 1 84 ? -4.961 8.868 8.415 1.00 81.12 84 ARG A O 1
ATOM 652 N N . CYS A 1 85 ? -4.465 7.230 6.946 1.00 86.44 85 CYS A N 1
ATOM 653 C CA . CYS A 1 85 ? -5.706 6.456 7.035 1.00 86.44 85 CYS A CA 1
ATOM 654 C C . CYS A 1 85 ? -5.705 5.537 8.277 1.00 86.44 85 CYS A C 1
ATOM 656 O O . CYS A 1 85 ? -5.861 4.320 8.164 1.00 86.44 85 CYS A O 1
ATOM 658 N N . SER A 1 86 ? -5.408 6.103 9.452 1.00 87.81 86 SER A N 1
ATOM 659 C CA . SER A 1 86 ? -5.078 5.338 10.665 1.00 87.81 86 SER A CA 1
ATOM 660 C C . SER A 1 86 ? -6.228 4.436 11.113 1.00 87.81 86 SER A C 1
ATOM 662 O O . SER A 1 86 ? -5.979 3.279 11.456 1.00 87.81 86 SER A O 1
ATOM 664 N N . ALA A 1 87 ? -7.474 4.930 11.070 1.00 88.00 87 ALA A N 1
ATOM 665 C CA . ALA A 1 87 ? -8.637 4.150 11.488 1.00 88.00 87 ALA A CA 1
ATOM 666 C C . ALA A 1 87 ? -8.806 2.898 10.620 1.00 88.00 87 ALA A C 1
ATOM 668 O O . ALA A 1 87 ? -9.030 1.807 11.144 1.00 88.00 87 ALA A O 1
ATOM 669 N N . PHE A 1 88 ? -8.599 3.026 9.306 1.00 90.75 88 PHE A N 1
ATOM 670 C CA . PHE A 1 88 ? -8.626 1.884 8.395 1.00 90.75 88 PHE A CA 1
ATOM 671 C C . PHE A 1 88 ? -7.527 0.876 8.696 1.00 90.75 88 PHE A C 1
ATOM 673 O O . PHE A 1 88 ? -7.796 -0.319 8.769 1.00 90.75 88 PHE A O 1
ATOM 680 N N . TYR A 1 89 ? -6.291 1.340 8.881 1.00 93.25 89 TYR A N 1
ATOM 681 C CA . TYR A 1 89 ? -5.156 0.450 9.118 1.00 93.25 89 TYR A CA 1
ATOM 682 C C . TYR A 1 89 ? -5.351 -0.383 10.383 1.00 93.25 89 TYR A C 1
ATOM 684 O O . TYR A 1 89 ? -5.136 -1.594 10.370 1.00 93.25 89 TYR A O 1
ATOM 692 N N . TRP A 1 90 ? -5.822 0.250 11.457 1.00 93.44 90 TRP A N 1
ATOM 693 C CA . TRP A 1 90 ? -6.133 -0.447 12.697 1.00 93.44 90 TRP A CA 1
ATOM 694 C C . TRP A 1 90 ? -7.325 -1.391 12.562 1.00 93.44 90 TRP A C 1
ATOM 696 O O . TRP A 1 90 ? -7.230 -2.522 13.027 1.00 93.44 90 TRP A O 1
ATOM 706 N N . ALA A 1 91 ? -8.413 -0.972 11.911 1.00 94.00 91 ALA A N 1
ATOM 707 C CA . ALA A 1 91 ? -9.595 -1.814 11.748 1.00 94.00 91 ALA A CA 1
ATOM 708 C C . ALA A 1 91 ? -9.324 -3.051 10.883 1.00 94.00 91 ALA A C 1
ATOM 710 O O . ALA A 1 91 ? -9.741 -4.150 11.239 1.00 94.00 91 ALA A O 1
ATOM 711 N N . ILE A 1 92 ? -8.574 -2.897 9.787 1.00 95.88 92 ILE A N 1
ATOM 712 C CA . ILE A 1 92 ? -8.162 -4.014 8.925 1.00 95.88 92 ILE A CA 1
ATOM 713 C C . ILE A 1 92 ? -7.272 -4.982 9.703 1.00 95.88 92 ILE A C 1
ATOM 715 O O . ILE A 1 92 ? -7.488 -6.190 9.642 1.00 95.88 92 ILE A O 1
ATOM 719 N N . ARG A 1 93 ? -6.298 -4.457 10.459 1.00 95.69 93 ARG A N 1
ATOM 720 C CA . ARG A 1 93 ? -5.411 -5.274 11.291 1.00 95.69 93 ARG A CA 1
ATOM 721 C C . ARG A 1 93 ? -6.191 -6.056 12.347 1.00 95.69 93 ARG A C 1
ATOM 723 O O . ARG A 1 93 ? -6.010 -7.261 12.442 1.00 95.69 93 ARG A O 1
ATOM 730 N N . GLU A 1 94 ? -7.051 -5.390 13.118 1.00 95.25 94 GLU A N 1
ATOM 731 C CA . GLU A 1 94 ? -7.832 -6.042 14.179 1.00 95.25 94 GLU A CA 1
ATOM 732 C C . GLU A 1 94 ? -8.770 -7.112 13.621 1.00 95.25 94 GLU A C 1
ATOM 734 O O . GLU A 1 94 ? -8.858 -8.201 14.184 1.00 95.25 94 GLU A O 1
ATOM 739 N N . ARG A 1 95 ? -9.425 -6.838 12.487 1.00 95.38 95 ARG A N 1
ATOM 740 C CA . ARG A 1 95 ? -10.259 -7.833 11.811 1.00 95.38 95 ARG A CA 1
ATOM 741 C C . ARG A 1 95 ? -9.432 -9.035 11.358 1.00 95.38 95 ARG A C 1
ATOM 743 O O . ARG A 1 95 ? -9.828 -10.168 11.609 1.00 95.38 95 ARG A O 1
ATOM 750 N N . TYR A 1 96 ? -8.267 -8.804 10.754 1.00 97.69 96 TYR A N 1
ATOM 751 C CA . TYR A 1 96 ? -7.385 -9.888 10.327 1.00 97.69 96 TYR A CA 1
ATOM 752 C C . TYR A 1 96 ? -6.891 -10.736 11.500 1.00 97.69 96 TYR A C 1
ATOM 754 O O . TYR A 1 96 ? -6.906 -11.959 11.419 1.00 97.69 96 TYR A O 1
ATOM 762 N N . GLU A 1 97 ? -6.491 -10.103 12.601 1.00 96.56 97 GLU A N 1
ATOM 763 C CA . GLU A 1 97 ? -6.028 -10.798 13.805 1.00 96.56 97 GLU A CA 1
ATOM 764 C C . GLU A 1 97 ? -7.155 -11.616 14.469 1.00 96.56 97 GLU A C 1
ATOM 766 O O . GLU A 1 97 ? -6.883 -12.683 15.015 1.00 96.56 97 GLU A O 1
ATOM 771 N N . ALA A 1 98 ? -8.412 -11.162 14.387 1.00 96.81 98 ALA A N 1
ATOM 772 C CA . ALA A 1 98 ? -9.566 -11.860 14.959 1.00 96.81 98 ALA A CA 1
ATOM 773 C C . ALA A 1 98 ? -10.149 -12.961 14.050 1.00 96.81 98 ALA A C 1
ATOM 775 O O . ALA A 1 98 ? -10.524 -14.028 14.532 1.00 96.81 98 ALA A O 1
ATOM 776 N N . GLU A 1 99 ? -10.254 -12.707 12.744 1.00 96.25 99 GLU A N 1
ATOM 777 C CA . GLU A 1 99 ? -11.005 -13.542 11.790 1.00 96.25 99 GLU A CA 1
ATOM 778 C C . GLU A 1 99 ? -10.108 -14.253 10.764 1.00 96.25 99 GLU A C 1
ATOM 780 O O . GLU A 1 99 ? -10.577 -15.106 10.009 1.00 96.25 99 GLU A O 1
ATOM 785 N N . GLY A 1 100 ? -8.832 -13.872 10.662 1.00 95.56 100 GLY A N 1
ATOM 786 C CA . GLY A 1 100 ? -7.945 -14.293 9.573 1.00 95.56 100 GLY A CA 1
ATOM 787 C C . GLY A 1 100 ? -8.313 -13.693 8.209 1.00 95.56 100 GLY A C 1
ATOM 788 O O . GLY A 1 100 ? -7.871 -14.206 7.177 1.00 95.56 100 GLY A O 1
ATOM 789 N N . ARG A 1 101 ? -9.150 -12.642 8.182 1.00 94.56 101 ARG A N 1
ATOM 790 C CA . ARG A 1 101 ? -9.630 -11.956 6.969 1.00 94.56 101 ARG A CA 1
ATOM 791 C C . ARG A 1 101 ? -9.672 -10.428 7.164 1.00 94.56 101 ARG A C 1
ATOM 793 O O . ARG A 1 101 ? -9.942 -9.980 8.274 1.00 94.56 101 ARG A O 1
ATOM 800 N N . PRO A 1 102 ? -9.461 -9.611 6.117 1.00 96.06 102 PRO A N 1
ATOM 801 C CA . PRO A 1 102 ? -9.135 -10.017 4.752 1.00 96.06 102 PRO A CA 1
ATOM 802 C C . PRO A 1 102 ? -7.714 -10.582 4.636 1.00 96.06 102 PRO A C 1
ATOM 804 O O . PRO A 1 102 ? -6.854 -10.241 5.435 1.00 96.06 102 PRO A O 1
ATOM 807 N N . LYS A 1 103 ? -7.451 -11.434 3.645 1.00 96.50 103 LYS A N 1
ATOM 808 C CA . LYS A 1 103 ? -6.108 -11.987 3.383 1.00 96.50 103 LYS A CA 1
ATOM 809 C C . LYS A 1 103 ? -5.702 -11.864 1.919 1.00 96.50 103 LYS A C 1
ATOM 811 O O . LYS A 1 103 ? -6.557 -11.769 1.040 1.00 96.50 103 LYS A O 1
ATOM 816 N N . GLY A 1 104 ? -4.401 -11.911 1.652 1.00 97.00 104 GLY A N 1
ATOM 817 C CA . GLY A 1 104 ? -3.856 -11.899 0.293 1.00 97.00 104 GLY A CA 1
ATOM 818 C C . GLY A 1 104 ? -3.966 -10.549 -0.415 1.00 97.00 104 GLY A C 1
ATOM 819 O O . GLY A 1 104 ? -4.109 -10.511 -1.633 1.00 97.00 104 GLY A O 1
ATOM 820 N N . LEU A 1 105 ? -3.964 -9.442 0.327 1.00 97.88 105 LEU A N 1
ATOM 821 C CA . LEU A 1 105 ? -4.128 -8.112 -0.247 1.00 97.88 105 LEU A CA 1
ATOM 822 C C . LEU A 1 105 ? -2.905 -7.699 -1.076 1.00 97.88 105 LEU A C 1
ATOM 824 O O . LEU A 1 105 ? -1.754 -7.921 -0.680 1.00 97.88 105 LEU A O 1
ATOM 828 N N . THR A 1 106 ? -3.174 -7.014 -2.188 1.00 97.44 106 THR A N 1
ATOM 829 C CA . THR A 1 106 ? -2.177 -6.190 -2.877 1.00 97.44 106 THR A CA 1
ATOM 830 C C . THR A 1 106 ? -2.328 -4.759 -2.394 1.00 97.44 106 THR A C 1
ATOM 832 O O . THR A 1 106 ? -3.394 -4.167 -2.529 1.00 97.44 106 THR A O 1
ATOM 835 N N . TRP A 1 107 ? -1.272 -4.186 -1.833 1.00 97.25 107 TRP A N 1
ATOM 836 C CA . TRP A 1 107 ? -1.318 -2.862 -1.233 1.00 97.25 107 TRP A CA 1
ATOM 837 C C . TRP A 1 107 ? -0.480 -1.857 -2.020 1.00 97.25 107 TRP A C 1
ATOM 839 O O . TRP A 1 107 ? 0.731 -2.020 -2.169 1.00 97.25 107 TRP A O 1
ATOM 849 N N . ILE A 1 108 ? -1.121 -0.786 -2.490 1.00 96.00 108 ILE A N 1
ATOM 850 C CA . ILE A 1 108 ? -0.498 0.289 -3.263 1.00 96.00 108 ILE A CA 1
ATOM 851 C C . ILE A 1 108 ? -0.329 1.528 -2.381 1.00 96.00 108 ILE A C 1
ATOM 853 O O . ILE A 1 108 ? -1.290 2.069 -1.830 1.00 96.00 108 ILE A O 1
ATOM 857 N N . SER A 1 109 ? 0.907 2.015 -2.284 1.00 93.88 109 SER A N 1
ATOM 858 C CA . SER A 1 109 ? 1.272 3.206 -1.519 1.00 93.88 109 SER A CA 1
ATOM 859 C C . SER A 1 109 ? 2.168 4.127 -2.342 1.00 93.88 109 SER A C 1
ATOM 861 O O . SER A 1 109 ? 3.379 3.965 -2.381 1.00 93.88 109 SER A O 1
ATOM 863 N N . VAL A 1 110 ? 1.608 5.158 -2.974 1.00 90.56 110 VAL A N 1
ATOM 864 C CA . VAL A 1 110 ? 2.420 6.073 -3.801 1.00 90.56 110 VAL A CA 1
ATOM 865 C C . VAL A 1 110 ? 3.449 6.838 -2.952 1.00 90.56 110 VAL A C 1
ATOM 867 O O . VAL A 1 110 ? 4.596 7.016 -3.349 1.00 90.56 110 VAL A O 1
ATOM 870 N N . GLY A 1 111 ? 3.043 7.347 -1.784 1.00 86.31 111 GLY A N 1
ATOM 871 C CA . GLY A 1 111 ? 3.926 8.034 -0.835 1.00 86.31 111 GLY A CA 1
ATOM 872 C C . GLY A 1 111 ? 4.633 7.077 0.128 1.00 86.31 111 GLY A C 1
ATOM 873 O O . GLY A 1 111 ? 4.186 5.955 0.336 1.00 86.31 111 GLY A O 1
ATOM 874 N N . GLY A 1 112 ? 5.696 7.544 0.788 1.00 86.62 112 GLY A N 1
ATOM 875 C CA . GLY A 1 112 ? 6.250 6.837 1.944 1.00 86.62 112 GLY A CA 1
ATOM 876 C C . GLY A 1 112 ? 5.298 6.971 3.131 1.00 86.62 112 GLY A C 1
ATOM 877 O O . GLY A 1 112 ? 5.270 8.025 3.757 1.00 86.62 112 GLY A O 1
ATOM 878 N N . GLN A 1 113 ? 4.502 5.941 3.416 1.00 88.81 113 GLN A N 1
ATOM 879 C CA . GLN A 1 113 ? 3.436 5.974 4.433 1.00 88.81 113 GLN A CA 1
ATOM 880 C C . GLN A 1 113 ? 3.785 5.252 5.740 1.00 88.81 113 GLN A C 1
ATOM 882 O O . GLN A 1 113 ? 2.930 5.119 6.617 1.00 88.81 113 GLN A O 1
ATOM 887 N N . GLY A 1 114 ? 5.009 4.742 5.871 1.00 86.88 114 GLY A N 1
ATOM 888 C CA . GLY A 1 114 ? 5.448 4.036 7.068 1.00 86.88 114 GLY A CA 1
ATOM 889 C C . GLY A 1 114 ? 5.933 4.958 8.187 1.00 86.88 114 GLY A C 1
ATOM 890 O O . GLY A 1 114 ? 6.304 6.113 7.964 1.00 86.88 114 GLY A O 1
ATOM 891 N N . GLY A 1 115 ? 5.932 4.425 9.406 1.00 87.94 115 GLY A N 1
ATOM 892 C CA . GLY A 1 115 ? 6.366 5.082 10.635 1.00 87.94 115 GLY A CA 1
ATOM 893 C C . GLY A 1 115 ? 7.765 4.679 11.096 1.00 87.94 115 GLY A C 1
ATOM 894 O O . GLY A 1 115 ? 8.129 5.003 12.229 1.00 87.94 115 GLY A O 1
ATOM 895 N N . ARG A 1 116 ? 8.543 3.970 10.264 1.00 88.31 116 ARG A N 1
ATOM 896 C CA . ARG A 1 116 ? 9.852 3.376 10.601 1.00 88.31 116 ARG A CA 1
ATOM 897 C C . ARG A 1 116 ? 9.812 2.449 11.824 1.00 88.31 116 ARG A C 1
ATOM 899 O O . ARG A 1 116 ? 10.772 2.402 12.590 1.00 88.31 116 ARG A O 1
ATOM 906 N N . GLY A 1 117 ? 8.690 1.780 12.058 1.00 85.12 117 GLY A N 1
ATOM 907 C CA . GLY A 1 117 ? 8.421 0.961 13.237 1.00 85.12 117 GLY A CA 1
ATOM 908 C C . GLY A 1 117 ? 8.242 1.762 14.530 1.00 85.12 117 GLY A C 1
ATOM 909 O O . GLY A 1 117 ? 8.239 1.179 15.608 1.00 85.12 117 GLY A O 1
ATOM 910 N N . ARG A 1 118 ? 8.141 3.097 14.454 1.00 84.81 118 ARG A N 1
ATOM 911 C CA . ARG A 1 118 ? 8.060 3.986 15.628 1.00 84.81 118 ARG A CA 1
ATOM 912 C C . ARG A 1 118 ? 6.695 4.644 15.791 1.00 84.81 118 ARG A C 1
ATOM 914 O O . ARG A 1 118 ? 6.274 4.890 16.917 1.00 84.81 118 ARG A O 1
ATOM 921 N N . ALA A 1 119 ? 6.029 4.968 14.683 1.00 83.50 119 ALA A N 1
ATOM 922 C CA . ALA A 1 119 ? 4.728 5.627 14.697 1.00 83.50 119 ALA A CA 1
ATOM 923 C C . ALA A 1 119 ? 3.594 4.631 14.362 1.00 83.50 119 ALA A C 1
ATOM 925 O O . ALA A 1 119 ? 3.627 4.028 13.286 1.00 83.50 119 ALA A O 1
ATOM 926 N N . PRO A 1 120 ? 2.577 4.483 15.228 1.00 85.31 120 PRO A N 1
ATOM 927 C CA . PRO A 1 120 ? 1.390 3.680 14.984 1.00 85.31 120 PRO A CA 1
ATOM 928 C C . PRO A 1 120 ? 0.435 4.416 14.051 1.00 85.31 120 PRO A C 1
ATOM 930 O O . PRO A 1 120 ? 0.593 5.613 13.772 1.00 85.31 120 PRO A O 1
ATOM 933 N N . GLY A 1 121 ? -0.576 3.692 13.577 1.00 84.94 121 GLY A N 1
ATOM 934 C CA . GLY A 1 121 ? -1.554 4.233 12.630 1.00 84.94 121 GLY A CA 1
ATOM 935 C C . GLY A 1 121 ? -0.902 4.582 11.295 1.00 84.94 121 GLY A C 1
ATOM 936 O O . GLY A 1 121 ? -1.281 5.536 10.621 1.00 84.94 121 GLY A O 1
ATOM 937 N N . THR A 1 122 ? 0.155 3.859 10.939 1.00 90.94 122 THR A N 1
ATOM 938 C CA . THR A 1 122 ? 0.822 3.955 9.641 1.00 90.94 122 THR A CA 1
ATOM 939 C C . THR A 1 122 ? 0.517 2.704 8.833 1.00 90.94 122 THR A C 1
ATOM 941 O O . THR A 1 122 ? -0.082 1.756 9.342 1.00 90.94 122 THR A O 1
ATOM 944 N N . VAL A 1 123 ? 0.946 2.665 7.572 1.00 92.75 123 VAL A N 1
ATOM 945 C CA . VAL A 1 123 ? 0.759 1.465 6.739 1.00 92.75 123 VAL A CA 1
ATOM 946 C C . VAL A 1 123 ? 1.447 0.225 7.334 1.00 92.75 123 VAL A C 1
ATOM 948 O O . VAL A 1 123 ? 1.185 -0.899 6.927 1.00 92.75 123 VAL A O 1
ATOM 951 N N . GLU A 1 124 ? 2.314 0.399 8.335 1.00 92.81 124 GLU A N 1
ATOM 952 C CA . GLU A 1 124 ? 2.976 -0.719 8.996 1.00 92.81 124 GLU A CA 1
ATOM 953 C C . GLU A 1 124 ? 2.021 -1.631 9.768 1.00 92.81 124 GLU A C 1
ATOM 955 O O . GLU A 1 124 ? 2.342 -2.806 9.947 1.00 92.81 124 GLU A O 1
ATOM 960 N N . GLU A 1 125 ? 0.849 -1.126 10.167 1.00 93.88 125 GLU A N 1
ATOM 961 C CA . GLU A 1 125 ? -0.174 -1.897 10.883 1.00 93.88 125 GLU A CA 1
ATOM 962 C C . GLU A 1 125 ? -0.735 -3.045 10.038 1.00 93.88 125 GLU A C 1
ATOM 964 O O . GLU A 1 125 ? -1.044 -4.106 10.574 1.00 93.88 125 GLU A O 1
ATOM 969 N N . VAL A 1 126 ? -0.816 -2.855 8.716 1.00 95.50 126 VAL A N 1
ATOM 970 C CA . VAL A 1 1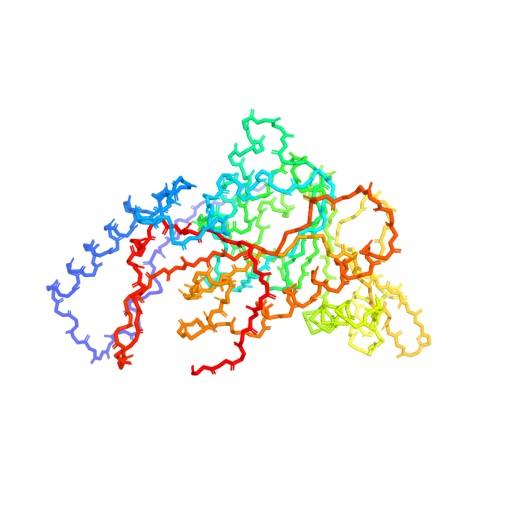26 ? -1.262 -3.889 7.768 1.00 95.50 126 VAL A CA 1
ATOM 971 C C . VAL A 1 126 ? -0.111 -4.774 7.277 1.00 95.50 126 VAL A C 1
ATOM 973 O O . VAL A 1 126 ? -0.337 -5.732 6.545 1.00 95.50 126 VAL A O 1
ATOM 976 N N . GLY A 1 127 ? 1.126 -4.508 7.711 1.00 95.31 127 GLY A N 1
ATOM 977 C CA . GLY A 1 127 ? 2.287 -5.365 7.468 1.00 95.31 127 GLY A CA 1
ATOM 978 C C . GLY A 1 127 ? 2.252 -6.618 8.341 1.00 95.31 127 GLY A C 1
ATOM 979 O O . GLY A 1 127 ? 3.077 -6.783 9.242 1.00 95.31 127 GLY A O 1
ATOM 980 N N . ARG A 1 128 ? 1.265 -7.483 8.099 1.00 96.12 128 ARG A N 1
ATOM 981 C CA . ARG A 1 128 ? 1.094 -8.794 8.733 1.00 96.12 128 ARG A CA 1
ATOM 982 C C . ARG A 1 128 ? 1.238 -9.884 7.681 1.00 96.12 128 ARG A C 1
ATOM 984 O O . ARG A 1 128 ? 0.754 -9.745 6.559 1.00 96.12 128 ARG A O 1
ATOM 991 N N . GLU A 1 129 ? 1.896 -10.972 8.058 1.00 96.69 129 GLU A N 1
ATOM 992 C CA . GLU A 1 129 ? 2.036 -12.139 7.194 1.00 96.69 129 GLU A CA 1
ATOM 993 C C . GLU A 1 129 ? 0.655 -12.693 6.825 1.00 96.69 129 GLU A C 1
ATOM 995 O O . GLU A 1 129 ? -0.208 -12.841 7.690 1.00 96.69 129 GLU A O 1
ATOM 1000 N N . GLY A 1 130 ? 0.429 -12.938 5.532 1.00 95.94 130 GLY A N 1
ATOM 1001 C CA . GLY A 1 130 ? -0.848 -13.397 4.980 1.00 95.94 130 GLY A CA 1
ATOM 1002 C C . GLY A 1 130 ? -1.896 -12.298 4.760 1.00 95.94 130 GLY A C 1
ATOM 1003 O O . GLY A 1 130 ? -2.727 -12.453 3.867 1.00 95.94 130 GLY A O 1
ATOM 1004 N N . LEU A 1 131 ? -1.834 -11.169 5.479 1.00 97.81 131 LEU A N 1
ATOM 1005 C CA . LEU A 1 131 ? -2.728 -10.025 5.252 1.00 97.81 131 LEU A CA 1
ATOM 1006 C C . LEU A 1 131 ? -2.377 -9.322 3.941 1.00 97.81 131 LEU A C 1
ATOM 1008 O O . LEU A 1 131 ? -3.220 -9.227 3.054 1.00 97.81 131 LEU A O 1
ATOM 1012 N N . VAL A 1 132 ? -1.126 -8.874 3.806 1.00 97.38 132 VAL A N 1
ATOM 1013 C CA . VAL A 1 132 ? -0.591 -8.277 2.575 1.00 97.38 132 VAL A CA 1
ATOM 1014 C C . VAL A 1 132 ? 0.414 -9.244 1.966 1.00 97.38 132 VAL A C 1
ATOM 1016 O O . VAL A 1 132 ? 1.405 -9.600 2.600 1.00 97.38 132 VAL A O 1
ATOM 1019 N N . THR A 1 133 ? 0.165 -9.663 0.728 1.00 96.19 133 THR A N 1
ATOM 1020 C CA . THR A 1 133 ? 1.056 -10.561 -0.027 1.00 96.19 133 THR A CA 1
ATOM 1021 C C . THR A 1 133 ? 1.847 -9.836 -1.102 1.00 96.19 133 THR A C 1
ATOM 1023 O O . THR A 1 133 ? 2.830 -10.387 -1.591 1.00 96.19 133 THR A O 1
ATOM 1026 N N . ARG A 1 134 ? 1.443 -8.611 -1.459 1.00 96.88 134 ARG A N 1
ATOM 1027 C CA . ARG A 1 134 ? 2.159 -7.748 -2.400 1.00 96.88 134 ARG A CA 1
ATOM 1028 C C . ARG A 1 134 ? 2.092 -6.289 -1.962 1.00 96.88 134 ARG A C 1
ATOM 1030 O O . ARG A 1 134 ? 1.005 -5.782 -1.704 1.00 96.88 134 ARG A O 1
ATOM 1037 N N . PHE A 1 135 ? 3.226 -5.601 -1.924 1.00 97.12 135 PHE A N 1
ATOM 1038 C CA . PHE A 1 135 ? 3.332 -4.172 -1.633 1.00 97.12 135 PHE A CA 1
ATOM 1039 C C . PHE A 1 135 ? 3.985 -3.448 -2.810 1.00 97.12 135 PHE A C 1
ATOM 1041 O O . PHE A 1 135 ? 5.103 -3.770 -3.204 1.00 97.12 135 PHE A O 1
ATOM 1048 N N . ILE A 1 136 ? 3.289 -2.459 -3.365 1.00 96.81 136 ILE A N 1
ATOM 1049 C CA . ILE A 1 136 ? 3.756 -1.649 -4.493 1.00 96.81 136 ILE A CA 1
ATOM 1050 C C . ILE A 1 136 ? 3.859 -0.208 -4.010 1.00 96.81 136 ILE A C 1
ATOM 1052 O O . ILE A 1 136 ? 2.855 0.395 -3.622 1.00 96.81 136 ILE A O 1
ATOM 1056 N N . SER A 1 137 ? 5.063 0.359 -4.004 1.00 95.69 137 SER A N 1
ATOM 1057 C CA . SER A 1 137 ? 5.273 1.688 -3.432 1.00 95.69 137 SER A CA 1
ATOM 1058 C C . SER A 1 137 ? 6.299 2.511 -4.182 1.00 95.69 137 SER A C 1
ATOM 1060 O O . SER A 1 137 ? 7.274 1.984 -4.690 1.00 95.69 137 SER A O 1
ATOM 1062 N N . GLY A 1 138 ? 6.135 3.832 -4.189 1.00 94.00 138 GLY A N 1
ATOM 1063 C CA . GLY A 1 138 ? 7.184 4.721 -4.689 1.00 94.00 138 GLY A CA 1
ATOM 1064 C C . GLY A 1 138 ? 8.267 5.045 -3.663 1.00 94.00 138 GLY A C 1
ATOM 1065 O O . GLY A 1 138 ? 9.257 5.693 -3.989 1.00 94.00 138 GLY A O 1
ATOM 1066 N N . HIS A 1 139 ? 8.081 4.629 -2.407 1.00 92.31 139 HIS A N 1
ATOM 1067 C CA . HIS A 1 139 ? 9.054 4.820 -1.337 1.00 92.31 139 HIS A CA 1
ATOM 1068 C C . HIS A 1 139 ? 8.871 3.772 -0.229 1.00 92.31 139 HIS A C 1
ATOM 1070 O O . HIS A 1 139 ? 7.846 3.756 0.457 1.00 92.31 139 HIS A O 1
ATOM 1076 N N . VAL A 1 140 ? 9.881 2.923 -0.023 1.00 92.31 140 VAL A N 1
ATOM 1077 C CA . VAL A 1 140 ? 9.795 1.748 0.871 1.00 92.31 140 VAL A CA 1
ATOM 1078 C C . VAL A 1 140 ? 10.598 1.876 2.171 1.00 92.31 140 VAL A C 1
ATOM 1080 O O . VAL A 1 140 ? 10.364 1.112 3.101 1.00 92.31 140 VAL A O 1
ATOM 1083 N N . GLU A 1 141 ? 11.520 2.843 2.292 1.00 91.00 141 GLU A N 1
ATOM 1084 C CA . GLU A 1 141 ? 12.430 2.941 3.455 1.00 91.00 141 GLU A CA 1
ATOM 1085 C C . GLU A 1 141 ? 11.673 3.007 4.787 1.00 91.00 141 GLU A C 1
ATOM 1087 O O . GLU A 1 141 ? 12.102 2.420 5.784 1.00 91.00 141 GLU A O 1
ATOM 1092 N N . THR A 1 142 ? 10.525 3.686 4.793 1.00 90.00 142 THR A N 1
ATOM 1093 C CA . THR A 1 142 ? 9.743 3.940 6.002 1.00 90.00 142 THR A CA 1
ATOM 1094 C C . THR A 1 142 ? 8.865 2.773 6.451 1.00 90.00 142 THR A C 1
ATOM 1096 O O . THR A 1 142 ? 8.367 2.814 7.575 1.00 90.00 142 THR A O 1
ATOM 1099 N N . THR A 1 143 ? 8.676 1.735 5.630 1.00 92.62 143 THR A N 1
ATOM 1100 C CA . THR A 1 143 ? 7.758 0.612 5.891 1.00 92.62 143 THR A CA 1
ATOM 1101 C C . THR A 1 143 ? 8.515 -0.628 6.368 1.00 92.62 143 THR A C 1
ATOM 1103 O O . THR A 1 143 ? 8.683 -1.586 5.613 1.00 92.62 143 THR A O 1
ATOM 1106 N N . LYS A 1 144 ? 9.003 -0.621 7.617 1.00 94.44 144 LYS A N 1
ATOM 1107 C CA . LYS A 1 144 ? 9.880 -1.687 8.136 1.00 94.44 144 LYS A CA 1
ATOM 1108 C C . LYS A 1 144 ? 9.160 -3.027 8.257 1.00 94.44 144 LYS A C 1
ATOM 1110 O O . LYS A 1 144 ? 9.778 -4.047 7.973 1.00 94.44 144 LYS A O 1
ATOM 1115 N N . SER A 1 145 ? 7.871 -3.041 8.604 1.00 95.06 145 SER A N 1
ATOM 1116 C CA . SER A 1 145 ? 7.099 -4.294 8.634 1.00 95.06 145 SER A CA 1
ATOM 1117 C C . SER A 1 145 ? 6.984 -4.951 7.254 1.00 95.06 145 SER A C 1
ATOM 1119 O O . SER A 1 145 ? 7.183 -6.156 7.142 1.00 95.06 145 SER A O 1
ATOM 1121 N N . MET A 1 146 ? 6.758 -4.168 6.193 1.00 95.88 146 MET A N 1
ATOM 1122 C CA . MET A 1 146 ? 6.709 -4.680 4.815 1.00 95.88 146 MET A CA 1
ATOM 1123 C C . MET A 1 146 ? 8.071 -5.199 4.351 1.00 95.88 146 MET A C 1
ATOM 1125 O O . MET A 1 146 ? 8.151 -6.283 3.784 1.00 95.88 146 MET A O 1
ATOM 1129 N N . LEU A 1 147 ? 9.145 -4.453 4.635 1.00 95.38 147 LEU A N 1
ATOM 1130 C CA . LEU A 1 147 ? 10.513 -4.872 4.314 1.00 95.38 147 LEU A CA 1
ATOM 1131 C C . LEU A 1 147 ? 10.877 -6.191 5.011 1.00 95.38 147 LEU A C 1
ATOM 1133 O O . LEU A 1 147 ? 11.409 -7.088 4.369 1.00 95.38 147 LEU A O 1
ATOM 1137 N N . ALA A 1 148 ? 10.526 -6.338 6.292 1.00 95.62 148 ALA A N 1
ATOM 1138 C CA . ALA A 1 148 ? 10.773 -7.567 7.043 1.00 95.62 148 ALA A CA 1
ATOM 1139 C C . ALA A 1 148 ? 9.976 -8.768 6.500 1.00 95.62 148 ALA A C 1
ATOM 1141 O O . ALA A 1 148 ? 10.46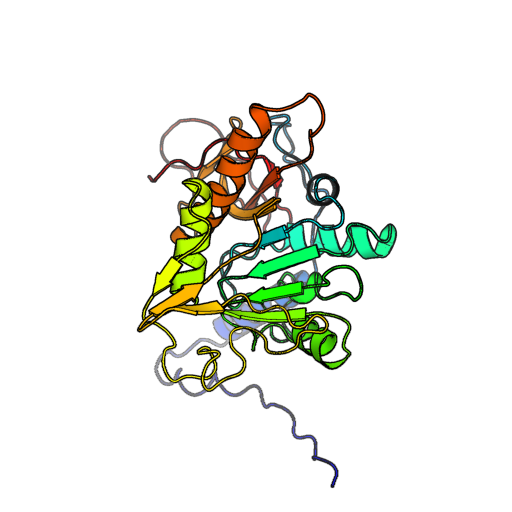3 -9.895 6.533 1.00 95.62 148 ALA A O 1
ATOM 1142 N N . LEU A 1 149 ? 8.753 -8.552 6.003 1.00 96.06 149 LEU A N 1
ATOM 1143 C CA . LEU A 1 149 ? 7.973 -9.607 5.346 1.00 96.06 149 LEU A CA 1
ATOM 1144 C C . LEU A 1 149 ? 8.559 -9.993 3.985 1.00 96.06 149 LEU A C 1
ATOM 1146 O O . LEU A 1 149 ? 8.566 -11.176 3.648 1.00 96.06 149 LEU A O 1
ATOM 1150 N N . ALA A 1 150 ? 9.058 -9.018 3.224 1.00 95.19 150 ALA A N 1
ATOM 1151 C CA . ALA A 1 150 ? 9.723 -9.270 1.952 1.00 95.19 150 ALA A CA 1
ATOM 1152 C C . ALA A 1 150 ? 11.007 -10.088 2.151 1.00 95.19 150 ALA A C 1
ATOM 1154 O O . ALA A 1 150 ? 11.188 -11.109 1.502 1.00 95.19 150 ALA A O 1
ATOM 1155 N N . GLU A 1 151 ? 11.841 -9.719 3.127 1.00 94.38 151 GLU A N 1
ATOM 1156 C CA . GLU A 1 151 ? 13.072 -10.449 3.464 1.00 94.38 151 GLU A CA 1
ATOM 1157 C C . GLU A 1 151 ? 12.810 -11.911 3.866 1.00 94.38 151 GLU A C 1
ATOM 1159 O O . GLU A 1 151 ? 13.594 -12.801 3.544 1.00 94.38 151 GLU A O 1
ATOM 1164 N N . LYS A 1 152 ? 11.672 -12.184 4.516 1.00 94.88 152 LYS A N 1
ATOM 1165 C CA . LYS A 1 152 ? 11.236 -13.545 4.871 1.00 94.88 152 LYS A CA 1
ATOM 1166 C C . LYS A 1 152 ? 10.645 -14.345 3.707 1.00 94.88 152 LYS A C 1
ATOM 1168 O O . LYS A 1 152 ? 10.321 -15.515 3.888 1.00 94.88 152 LYS A O 1
ATOM 1173 N N . GLY A 1 153 ? 10.442 -13.739 2.540 1.00 93.88 153 GLY A N 1
ATOM 1174 C CA . GLY A 1 153 ? 9.730 -14.385 1.439 1.00 93.88 153 GLY A CA 1
ATOM 1175 C C . GLY A 1 153 ? 8.218 -14.489 1.636 1.00 93.88 153 GLY A C 1
ATOM 1176 O O . GLY A 1 153 ? 7.555 -15.295 0.983 1.00 93.88 153 GLY A O 1
ATOM 1177 N N . CYS A 1 154 ? 7.640 -13.678 2.519 1.00 94.69 154 CYS A N 1
ATOM 1178 C CA . CYS A 1 154 ? 6.202 -13.683 2.787 1.00 94.69 154 CYS A CA 1
ATOM 1179 C C . CYS A 1 154 ? 5.436 -12.666 1.917 1.00 94.69 154 CYS A C 1
ATOM 1181 O O . CYS A 1 154 ? 4.217 -12.785 1.776 1.00 94.69 154 CYS A O 1
ATOM 1183 N N . LEU A 1 155 ? 6.132 -11.684 1.330 1.00 95.19 155 LEU A N 1
ATOM 1184 C CA . LEU A 1 155 ? 5.546 -10.545 0.618 1.00 95.19 155 LEU A CA 1
ATOM 1185 C C . LEU A 1 155 ? 6.350 -10.190 -0.639 1.00 95.19 155 LEU A C 1
ATOM 1187 O O . LEU A 1 155 ? 7.566 -10.048 -0.568 1.00 95.19 155 LEU A O 1
ATOM 1191 N N . ASP A 1 156 ? 5.663 -9.984 -1.763 1.00 96.19 156 ASP A N 1
ATOM 1192 C CA . ASP A 1 156 ? 6.257 -9.438 -2.988 1.00 96.19 156 ASP A CA 1
ATOM 1193 C C . ASP A 1 156 ? 6.355 -7.905 -2.854 1.00 96.19 156 ASP A C 1
ATOM 1195 O O . ASP A 1 156 ? 5.369 -7.232 -2.551 1.00 96.19 156 ASP A O 1
ATOM 1199 N N . LEU A 1 157 ? 7.536 -7.332 -3.054 1.00 96.44 157 LEU A N 1
ATOM 1200 C CA . LEU A 1 157 ? 7.844 -5.916 -2.901 1.00 96.44 157 LEU A CA 1
ATOM 1201 C C . LEU A 1 157 ? 8.269 -5.305 -4.237 1.00 96.44 157 LEU A C 1
ATOM 1203 O O . LEU A 1 157 ? 9.333 -5.628 -4.771 1.00 96.44 157 LEU A O 1
ATOM 1207 N N . HIS A 1 158 ? 7.481 -4.343 -4.712 1.00 96.81 158 HIS A N 1
ATOM 1208 C CA . HIS A 1 158 ? 7.778 -3.576 -5.917 1.00 96.81 158 HIS A CA 1
ATOM 1209 C C . HIS A 1 158 ? 7.973 -2.094 -5.613 1.00 96.81 158 HIS A C 1
ATOM 1211 O O . HIS A 1 158 ? 7.232 -1.499 -4.820 1.00 96.81 158 HIS A O 1
ATOM 1217 N N . VAL A 1 159 ? 8.935 -1.488 -6.307 1.00 95.94 159 VAL A N 1
ATOM 1218 C CA . VAL A 1 159 ? 9.166 -0.049 -6.316 1.00 95.94 159 VAL A CA 1
ATOM 1219 C C . VAL A 1 159 ? 8.952 0.525 -7.713 1.00 95.94 159 VAL A C 1
ATOM 1221 O O . VAL A 1 159 ? 9.429 -0.023 -8.701 1.00 95.94 159 VAL A O 1
ATOM 1224 N N . LEU A 1 160 ? 8.212 1.629 -7.801 1.00 96.25 160 LEU A N 1
ATOM 1225 C CA . LEU A 1 160 ? 7.921 2.330 -9.055 1.00 96.25 160 LEU A CA 1
ATOM 1226 C C . LEU A 1 160 ? 8.087 3.843 -8.870 1.00 96.25 160 LEU A C 1
ATOM 1228 O O . LEU A 1 160 ? 7.899 4.341 -7.758 1.00 96.25 160 LEU A O 1
ATOM 1232 N N . PRO A 1 161 ? 8.398 4.622 -9.919 1.00 96.00 161 PRO A N 1
ATOM 1233 C CA . PRO A 1 161 ? 8.463 6.070 -9.778 1.00 96.00 161 PRO A CA 1
ATOM 1234 C C . PRO A 1 161 ? 7.110 6.658 -9.349 1.00 96.00 161 PRO A C 1
ATOM 1236 O O . PRO A 1 161 ? 6.064 6.349 -9.918 1.00 96.00 161 PRO A O 1
ATOM 1239 N N . GLN A 1 162 ? 7.125 7.561 -8.364 1.00 94.50 162 GLN A N 1
ATOM 1240 C CA . GLN A 1 162 ? 5.898 8.144 -7.800 1.00 94.50 162 GLN A CA 1
ATOM 1241 C C . GLN A 1 162 ? 5.041 8.888 -8.833 1.00 94.50 162 GLN A C 1
ATOM 1243 O O . GLN A 1 162 ? 3.813 8.887 -8.712 1.00 94.50 162 GLN A O 1
ATOM 1248 N N . GLY A 1 163 ? 5.682 9.543 -9.807 1.00 94.12 163 GLY A N 1
ATOM 1249 C CA . GLY A 1 163 ? 5.004 10.240 -10.902 1.00 94.12 163 GLY A CA 1
ATOM 1250 C C . GLY A 1 163 ? 4.213 9.265 -11.767 1.00 94.12 163 GLY A C 1
ATOM 1251 O O . GLY A 1 163 ? 2.997 9.392 -11.860 1.00 94.12 163 GLY A O 1
ATOM 1252 N N . GLU A 1 164 ? 4.880 8.225 -12.264 1.00 95.44 164 GLU A N 1
ATOM 1253 C CA . GLU A 1 164 ? 4.275 7.203 -13.127 1.00 95.44 164 GLU A CA 1
ATOM 1254 C C . GLU A 1 164 ? 3.149 6.447 -12.414 1.00 95.44 164 GLU A C 1
ATOM 1256 O O . GLU A 1 164 ? 2.082 6.238 -12.981 1.00 95.44 164 GLU A O 1
ATOM 1261 N N . MET A 1 165 ? 3.321 6.119 -11.125 1.00 94.88 165 MET A N 1
ATOM 1262 C CA . MET A 1 165 ? 2.233 5.544 -10.325 1.00 94.88 165 MET A CA 1
ATOM 1263 C C . MET A 1 165 ? 1.013 6.470 -10.275 1.00 94.88 165 MET A C 1
ATOM 1265 O O . MET A 1 165 ? -0.117 6.007 -10.379 1.00 94.88 165 MET A O 1
ATOM 1269 N N . THR A 1 166 ? 1.229 7.773 -10.086 1.00 92.06 166 THR A N 1
ATOM 1270 C CA . THR A 1 166 ? 0.146 8.760 -9.981 1.00 92.06 166 THR A CA 1
ATOM 1271 C C . THR A 1 166 ? -0.615 8.879 -11.304 1.00 92.06 166 THR A C 1
ATOM 1273 O O . THR A 1 166 ? -1.845 8.837 -11.292 1.00 92.06 166 THR A O 1
ATOM 1276 N N . GLU A 1 167 ? 0.106 8.945 -12.425 1.00 92.81 167 GLU A N 1
ATOM 1277 C CA . GLU A 1 167 ? -0.477 8.955 -13.772 1.00 92.81 167 GLU A CA 1
ATOM 1278 C C . GLU A 1 167 ? -1.218 7.650 -14.082 1.00 92.81 167 GLU A C 1
ATOM 1280 O O . GLU A 1 167 ? -2.314 7.691 -14.630 1.00 92.81 167 GLU A O 1
ATOM 1285 N N . LEU A 1 168 ? -0.697 6.491 -13.664 1.00 93.12 168 LEU A N 1
ATOM 1286 C CA . LEU A 1 168 ? -1.382 5.203 -13.816 1.00 93.12 168 LEU A CA 1
ATOM 1287 C C . LEU A 1 168 ? -2.685 5.140 -13.023 1.00 93.12 168 LEU A C 1
ATOM 1289 O O . LEU A 1 168 ? -3.703 4.687 -13.540 1.00 93.12 168 LEU A O 1
ATOM 1293 N N . ILE A 1 169 ? -2.679 5.600 -11.771 1.00 91.12 169 ILE A N 1
ATOM 1294 C CA . ILE A 1 169 ? -3.875 5.595 -10.923 1.00 91.12 169 ILE A CA 1
ATOM 1295 C C . ILE A 1 169 ? -4.954 6.518 -11.510 1.00 91.12 169 ILE A C 1
ATOM 1297 O O . ILE A 1 169 ? -6.129 6.148 -11.549 1.00 91.12 169 ILE A O 1
ATOM 1301 N N . GLU A 1 170 ? -4.574 7.705 -11.991 1.00 87.69 170 GLU A N 1
ATOM 1302 C CA . GLU A 1 170 ? -5.497 8.607 -12.688 1.00 87.69 170 GLU A CA 1
ATOM 1303 C C . GLU A 1 170 ? -5.942 8.026 -14.040 1.00 87.69 170 GLU A C 1
ATOM 1305 O O . GLU A 1 170 ? -7.117 8.102 -14.405 1.00 87.69 170 GLU A O 1
ATOM 1310 N N . GLY A 1 171 ? -5.023 7.383 -14.756 1.00 88.06 171 GLY A N 1
ATOM 1311 C CA . GLY A 1 171 ? -5.252 6.691 -16.016 1.00 88.06 171 GLY A CA 1
ATOM 1312 C C . GLY A 1 171 ? -6.288 5.577 -15.898 1.00 88.06 171 GLY A C 1
ATOM 1313 O O . GLY A 1 171 ? -7.181 5.501 -16.744 1.00 88.06 171 GLY A O 1
ATOM 1314 N N . GLN A 1 172 ? -6.270 4.791 -14.814 1.00 89.25 172 GLN A N 1
ATOM 1315 C CA . GLN A 1 172 ? -7.276 3.750 -14.564 1.00 89.25 172 GLN A CA 1
ATOM 1316 C C . GLN A 1 172 ? -8.695 4.338 -14.518 1.00 89.25 172 GLN A C 1
ATOM 1318 O O . GLN A 1 172 ? -9.640 3.703 -14.991 1.00 89.25 172 GLN A O 1
ATOM 1323 N N . ALA A 1 173 ? -8.851 5.588 -14.057 1.00 79.50 173 ALA A N 1
ATOM 1324 C CA . ALA A 1 173 ? -10.131 6.298 -14.075 1.00 79.50 173 ALA A CA 1
ATOM 1325 C C . ALA A 1 173 ? -10.659 6.578 -15.498 1.00 79.50 173 ALA A C 1
ATOM 1327 O O . ALA A 1 173 ? -11.840 6.841 -15.704 1.00 79.50 173 ALA A O 1
ATOM 1328 N N . ARG A 1 174 ? -9.770 6.532 -16.490 1.00 85.56 174 ARG A N 1
ATOM 1329 C CA . ARG A 1 174 ? -10.030 6.793 -17.910 1.00 85.56 174 ARG A CA 1
ATOM 1330 C C . ARG A 1 174 ? -9.928 5.525 -18.767 1.00 85.56 174 ARG A C 1
ATOM 1332 O O . ARG A 1 174 ? -10.050 5.6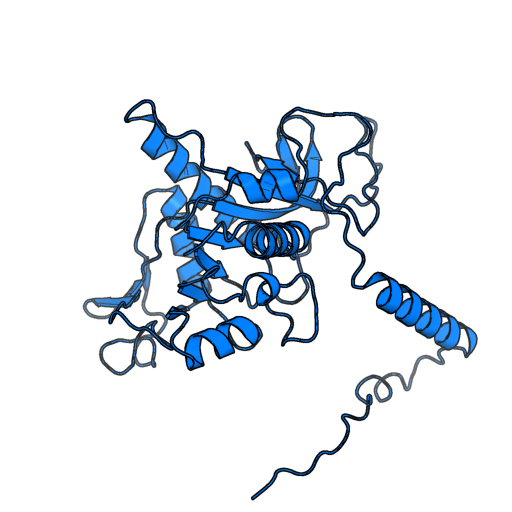16 -19.984 1.00 85.56 174 ARG A O 1
ATOM 1339 N N . GLY A 1 175 ? -9.712 4.358 -18.153 1.00 85.56 175 GLY A N 1
ATOM 1340 C CA . GLY A 1 175 ? -9.484 3.089 -18.854 1.00 85.56 175 GLY A CA 1
ATOM 1341 C C . GLY A 1 175 ? -8.073 2.925 -19.434 1.00 85.56 175 GLY A C 1
ATOM 1342 O O . GLY A 1 175 ? -7.863 2.050 -20.268 1.00 85.56 175 GLY A O 1
ATOM 1343 N N . ILE A 1 176 ? -7.119 3.758 -19.013 1.00 87.88 176 ILE A N 1
ATOM 1344 C CA . ILE A 1 176 ? -5.704 3.664 -19.382 1.00 87.88 176 ILE A CA 1
ATOM 1345 C C . ILE A 1 176 ? -4.999 2.810 -18.325 1.00 87.88 176 ILE A C 1
ATOM 1347 O O . ILE A 1 176 ? -5.001 3.160 -17.147 1.00 87.88 176 ILE A O 1
ATOM 1351 N N . ASN A 1 177 ? -4.394 1.700 -18.748 1.00 88.44 177 ASN A N 1
ATOM 1352 C CA . ASN A 1 177 ? -3.787 0.724 -17.833 1.00 88.44 177 ASN A CA 1
ATOM 1353 C C . ASN A 1 177 ? -2.252 0.709 -17.874 1.00 88.44 177 ASN A C 1
ATOM 1355 O O . ASN A 1 177 ? -1.637 0.037 -17.051 1.00 88.44 177 ASN A O 1
ATOM 1359 N N . CYS A 1 178 ? -1.645 1.452 -18.802 1.00 94.12 178 CYS A N 1
ATOM 1360 C CA . CYS A 1 178 ? -0.200 1.559 -18.954 1.00 94.12 178 CYS A CA 1
ATOM 1361 C C . CYS A 1 178 ? 0.223 3.019 -19.151 1.00 94.12 178 CYS A C 1
ATOM 1363 O O . CYS A 1 178 ? -0.506 3.804 -19.764 1.00 94.12 178 CYS A O 1
ATOM 1365 N N . VAL A 1 179 ? 1.418 3.369 -18.682 1.00 95.06 179 VAL A N 1
ATOM 1366 C CA . VAL A 1 179 ? 2.050 4.673 -18.914 1.00 95.06 179 VAL A CA 1
ATOM 1367 C C . VAL A 1 179 ? 3.406 4.439 -19.562 1.00 95.06 179 VAL A C 1
ATOM 1369 O O . VAL A 1 179 ? 4.212 3.671 -19.046 1.00 95.06 179 VAL A O 1
ATOM 1372 N N . ARG A 1 180 ? 3.638 5.094 -20.701 1.00 96.25 180 ARG A N 1
ATOM 1373 C CA . ARG A 1 180 ? 4.931 5.120 -21.388 1.00 96.25 180 ARG A CA 1
ATOM 1374 C C . ARG A 1 180 ? 5.721 6.330 -20.919 1.00 96.25 180 ARG A C 1
ATOM 1376 O O . ARG A 1 180 ? 5.183 7.436 -20.908 1.00 96.25 180 ARG A O 1
ATOM 1383 N N . SER A 1 181 ? 6.962 6.117 -20.503 1.00 96.00 181 SER A N 1
ATOM 1384 C CA . SER A 1 181 ? 7.813 7.183 -19.990 1.00 96.00 181 SER A CA 1
ATOM 1385 C C . SER A 1 181 ? 9.292 6.852 -20.133 1.00 96.00 181 SER A C 1
ATOM 1387 O O . SER A 1 181 ? 9.712 5.700 -20.083 1.00 96.00 181 SER A O 1
ATOM 1389 N N . ARG A 1 182 ? 10.105 7.899 -20.259 1.00 96.19 182 ARG A N 1
ATOM 1390 C CA . ARG A 1 182 ? 11.572 7.817 -20.236 1.00 96.19 182 ARG A CA 1
ATOM 1391 C C . ARG A 1 182 ? 12.143 7.864 -18.816 1.00 96.19 182 ARG A C 1
ATOM 1393 O O . ARG A 1 182 ? 13.350 7.717 -18.629 1.00 96.19 182 ARG A O 1
ATOM 1400 N N . THR A 1 183 ? 11.304 8.116 -17.808 1.00 96.56 183 THR A N 1
ATOM 1401 C CA . THR A 1 183 ? 11.701 8.051 -16.398 1.00 96.56 183 THR A CA 1
ATOM 1402 C C . THR A 1 183 ? 12.278 6.667 -16.115 1.00 96.56 183 THR A C 1
ATOM 1404 O O . THR A 1 183 ? 11.660 5.683 -16.474 1.00 96.56 183 THR A O 1
ATOM 1407 N N . GLY A 1 184 ? 13.445 6.568 -15.474 1.00 94.94 184 GLY A N 1
ATOM 1408 C CA . GLY A 1 184 ? 14.018 5.282 -15.052 1.00 94.94 184 GLY A CA 1
ATOM 1409 C C . GLY A 1 184 ? 14.861 4.531 -16.093 1.00 94.94 184 GLY A C 1
ATOM 1410 O O . GLY A 1 184 ? 15.443 3.511 -15.721 1.00 94.94 184 GLY A O 1
ATOM 1411 N N . LEU A 1 185 ? 14.985 5.030 -17.330 1.00 96.44 185 LEU A N 1
ATOM 1412 C CA . LEU A 1 185 ? 15.937 4.505 -18.322 1.00 96.44 185 LEU A CA 1
ATOM 1413 C C . LEU A 1 185 ? 17.364 4.464 -17.765 1.00 96.44 185 LEU A C 1
ATOM 1415 O O . LEU A 1 185 ? 17.766 5.375 -17.041 1.00 96.44 185 LEU A O 1
ATOM 1419 N N . ASP A 1 186 ? 18.115 3.418 -18.111 1.00 95.31 186 ASP A N 1
ATOM 1420 C CA . ASP A 1 186 ? 19.507 3.209 -17.678 1.00 95.31 186 ASP A CA 1
ATOM 1421 C C . ASP A 1 186 ? 19.705 3.170 -16.147 1.00 95.31 186 ASP A C 1
ATOM 1423 O O . ASP A 1 186 ? 20.807 3.364 -15.631 1.00 95.31 186 ASP A O 1
ATOM 1427 N N . THR A 1 187 ? 18.634 2.906 -15.393 1.00 96.06 187 THR A N 1
ATOM 1428 C CA . THR A 1 187 ? 18.680 2.708 -13.938 1.00 96.06 187 THR A CA 1
ATOM 1429 C C . THR A 1 187 ? 18.271 1.285 -13.568 1.00 96.06 187 THR A C 1
ATOM 1431 O O . THR A 1 187 ? 17.914 0.482 -14.422 1.00 96.06 187 THR A O 1
ATOM 1434 N N . PHE A 1 188 ? 18.231 0.970 -12.269 1.00 94.69 188 PHE A N 1
ATOM 1435 C CA . PHE A 1 188 ? 17.735 -0.328 -11.805 1.00 94.69 188 PHE A CA 1
ATOM 1436 C C . PHE A 1 188 ? 16.286 -0.626 -12.245 1.00 94.69 188 PHE A C 1
ATOM 1438 O O . PHE A 1 188 ? 15.912 -1.794 -12.308 1.00 94.69 188 PHE A O 1
ATOM 1445 N N . LEU A 1 189 ? 15.483 0.408 -12.539 1.00 95.69 189 LEU A N 1
ATOM 1446 C CA . LEU A 1 189 ? 14.107 0.272 -13.026 1.00 95.69 189 LEU A CA 1
ATOM 1447 C C . LEU A 1 189 ? 14.017 -0.165 -14.487 1.00 95.69 189 LEU A C 1
ATOM 1449 O O . LEU A 1 189 ? 12.943 -0.583 -14.908 1.00 95.69 189 LEU A O 1
ATOM 1453 N N . ASP A 1 190 ? 15.094 -0.050 -15.256 1.00 96.25 190 ASP A N 1
ATOM 1454 C CA . ASP A 1 190 ? 15.129 -0.493 -16.640 1.00 96.25 190 ASP A CA 1
ATOM 1455 C C . ASP A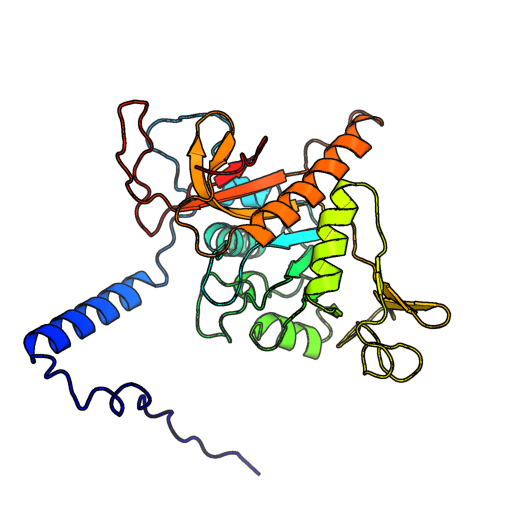 1 190 ? 15.433 -1.999 -16.682 1.00 96.25 190 ASP A C 1
ATOM 1457 O O . ASP A 1 190 ? 16.548 -2.397 -16.340 1.00 96.25 190 ASP A O 1
ATOM 1461 N N . PRO A 1 191 ? 14.497 -2.866 -17.113 1.00 93.81 191 PRO A N 1
ATOM 1462 C CA . PRO A 1 191 ? 14.727 -4.311 -17.128 1.00 93.81 191 PRO A CA 1
ATOM 1463 C C . PRO A 1 191 ? 15.867 -4.761 -18.054 1.00 93.81 191 PRO A C 1
ATOM 1465 O O . PRO A 1 191 ? 16.282 -5.915 -17.986 1.00 93.81 191 PRO A O 1
ATOM 1468 N N . ARG A 1 192 ? 16.372 -3.885 -18.937 1.00 94.25 192 ARG A N 1
ATOM 1469 C CA . ARG A 1 192 ? 17.516 -4.189 -19.813 1.00 94.25 192 ARG A CA 1
ATOM 1470 C C . ARG A 1 192 ? 18.848 -4.190 -19.067 1.00 94.25 192 ARG A C 1
ATOM 1472 O O . ARG A 1 192 ? 19.773 -4.871 -19.502 1.00 94.25 192 ARG A O 1
ATOM 1479 N N . CYS A 1 193 ? 18.963 -3.430 -17.979 1.00 93.81 193 CYS A N 1
ATOM 1480 C CA . CYS A 1 193 ? 20.203 -3.304 -17.206 1.00 93.81 193 CYS A CA 1
ATOM 1481 C C . CYS A 1 193 ? 20.018 -3.447 -15.685 1.00 93.81 193 CYS A C 1
ATOM 1483 O O . CYS A 1 193 ? 21.005 -3.477 -14.950 1.00 93.81 193 CYS A O 1
ATOM 1485 N N . GLY A 1 194 ? 18.781 -3.577 -15.206 1.00 92.12 194 GLY A N 1
ATOM 1486 C CA . GLY A 1 194 ? 18.415 -3.683 -13.800 1.00 92.12 194 GLY A CA 1
ATOM 1487 C C . GLY A 1 194 ? 17.331 -4.727 -13.529 1.00 92.12 194 GLY A C 1
ATOM 1488 O O . GLY A 1 194 ? 16.930 -5.489 -14.404 1.00 92.12 194 GLY A O 1
ATOM 1489 N N . SER A 1 195 ? 16.848 -4.770 -12.285 1.00 91.56 195 SER A N 1
ATOM 1490 C CA . SER A 1 195 ? 15.800 -5.707 -11.851 1.00 91.56 195 SER A CA 1
ATOM 1491 C C . SER A 1 195 ? 14.382 -5.260 -12.237 1.00 91.56 195 SER A C 1
ATOM 1493 O O . SER A 1 195 ? 13.417 -6.013 -12.086 1.00 91.56 195 SER A O 1
ATOM 1495 N N . GLY A 1 196 ? 14.226 -4.035 -12.736 1.00 95.25 196 GLY A N 1
ATOM 1496 C CA . GLY A 1 196 ? 12.937 -3.399 -12.952 1.00 95.25 196 GLY A CA 1
ATOM 1497 C C . GLY A 1 196 ? 12.272 -2.998 -11.637 1.00 95.25 196 GLY A C 1
ATOM 1498 O O . GLY A 1 196 ? 12.914 -2.533 -10.697 1.00 95.25 196 GLY A O 1
ATOM 1499 N N . SER A 1 197 ? 10.955 -3.171 -11.567 1.00 95.50 197 SER A N 1
ATOM 1500 C CA . SER A 1 197 ?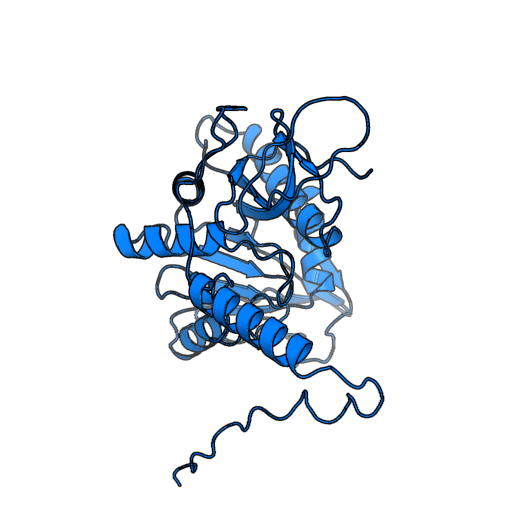 10.167 -2.797 -10.389 1.00 95.50 197 SER A CA 1
ATOM 1501 C C . SER A 1 197 ? 10.382 -3.723 -9.193 1.00 95.50 197 SER A C 1
ATOM 1503 O O . SER A 1 197 ? 10.127 -3.319 -8.061 1.00 95.50 197 SER A O 1
ATOM 1505 N N . ALA A 1 198 ? 10.795 -4.972 -9.418 1.00 94.31 198 ALA A N 1
ATOM 1506 C CA . ALA A 1 198 ? 10.906 -5.971 -8.366 1.00 94.31 198 ALA A CA 1
ATOM 1507 C C . ALA A 1 198 ? 12.119 -5.679 -7.470 1.00 94.31 198 ALA A C 1
ATOM 1509 O O . ALA A 1 198 ? 13.264 -5.670 -7.926 1.00 94.31 198 ALA A O 1
ATOM 1510 N N . VAL A 1 199 ? 11.853 -5.452 -6.181 1.00 91.81 199 VAL A N 1
ATOM 1511 C CA . VAL A 1 199 ? 12.876 -5.430 -5.122 1.00 91.81 199 VAL A CA 1
ATOM 1512 C C . VAL A 1 199 ? 12.996 -6.824 -4.514 1.00 91.81 199 VAL A C 1
ATOM 1514 O O . VAL A 1 199 ? 14.094 -7.332 -4.313 1.00 91.81 199 VAL A O 1
ATOM 1517 N N . PHE A 1 200 ? 11.850 -7.448 -4.254 1.00 90.38 200 PHE A N 1
ATOM 1518 C CA . PHE A 1 200 ? 11.732 -8.847 -3.879 1.00 90.38 200 PHE A CA 1
ATOM 1519 C C . PHE A 1 200 ? 10.465 -9.383 -4.533 1.00 90.38 200 PHE A C 1
ATOM 1521 O O . PHE A 1 200 ? 9.401 -8.817 -4.323 1.00 90.38 200 PHE A O 1
ATOM 1528 N N . ASP A 1 201 ? 10.534 -10.446 -5.319 1.00 83.81 201 ASP A N 1
ATOM 1529 C CA . ASP A 1 201 ? 9.334 -11.032 -5.914 1.00 83.81 201 ASP A CA 1
ATOM 1530 C C . ASP A 1 201 ? 9.513 -12.537 -6.088 1.00 83.81 201 ASP A C 1
ATOM 1532 O O . ASP A 1 201 ? 10.558 -13.005 -6.539 1.00 83.81 201 ASP A O 1
ATOM 1536 N N . ARG A 1 202 ? 8.489 -13.301 -5.702 1.00 78.25 202 ARG A N 1
ATOM 1537 C CA . ARG A 1 202 ? 8.534 -14.770 -5.743 1.00 78.25 202 ARG A CA 1
ATOM 1538 C C . ARG A 1 202 ? 8.144 -15.353 -7.092 1.00 78.25 202 ARG A C 1
ATOM 1540 O O . ARG A 1 202 ? 8.428 -16.518 -7.348 1.00 78.25 202 ARG A O 1
ATOM 1547 N N . ASN A 1 203 ? 7.453 -14.575 -7.917 1.00 78.94 203 ASN A N 1
ATOM 1548 C CA . ASN A 1 203 ? 6.724 -15.061 -9.084 1.00 78.94 203 ASN A CA 1
ATOM 1549 C C . ASN A 1 203 ? 7.330 -14.580 -10.415 1.00 78.94 203 ASN A C 1
ATOM 1551 O O . ASN A 1 203 ? 6.759 -14.843 -11.471 1.00 78.94 203 ASN A O 1
ATOM 1555 N N . GLY A 1 204 ? 8.460 -13.870 -10.379 1.00 80.06 204 GLY A N 1
ATOM 1556 C CA . GLY A 1 204 ? 9.077 -13.234 -11.543 1.00 80.06 204 GLY A CA 1
ATOM 1557 C C . GLY A 1 204 ? 8.253 -12.085 -12.137 1.00 80.06 204 GLY A C 1
ATOM 1558 O O . GLY A 1 204 ? 8.452 -11.733 -13.298 1.00 80.06 204 GLY A O 1
ATOM 1559 N N . ALA A 1 205 ? 7.307 -11.515 -11.388 1.00 88.25 205 ALA A N 1
ATOM 1560 C CA . ALA A 1 205 ? 6.465 -10.429 -11.860 1.00 88.25 205 ALA A CA 1
ATOM 1561 C C . ALA A 1 205 ? 7.275 -9.131 -11.991 1.00 88.25 205 ALA A C 1
ATOM 1563 O O . ALA A 1 205 ? 8.041 -8.758 -11.103 1.00 88.25 205 ALA A O 1
ATOM 1564 N N . ASN A 1 206 ? 7.055 -8.395 -13.080 1.00 92.25 206 ASN A N 1
ATOM 1565 C CA . ASN A 1 206 ? 7.601 -7.056 -13.255 1.00 92.25 206 ASN A CA 1
ATOM 1566 C C . ASN A 1 206 ? 6.507 -6.106 -13.739 1.00 92.25 206 ASN A C 1
ATOM 1568 O O . ASN A 1 206 ? 5.781 -6.411 -14.678 1.00 92.25 206 ASN A O 1
ATOM 1572 N N . LEU A 1 207 ? 6.391 -4.959 -13.078 1.00 95.69 207 LEU A N 1
ATOM 1573 C CA . LEU A 1 207 ? 5.429 -3.897 -13.377 1.00 95.69 207 LEU A CA 1
ATOM 1574 C C . LEU A 1 207 ? 5.998 -2.839 -14.332 1.00 95.69 207 LEU A C 1
ATOM 1576 O O . LEU A 1 207 ? 5.403 -1.779 -14.520 1.00 95.69 207 LEU A O 1
ATOM 1580 N N . VAL A 1 208 ? 7.180 -3.102 -14.885 1.00 96.81 208 VAL A N 1
ATOM 1581 C CA . VAL A 1 208 ? 7.825 -2.281 -15.902 1.00 96.81 208 VAL A CA 1
ATOM 1582 C C . VAL A 1 208 ? 8.425 -3.187 -16.969 1.00 96.81 208 VAL A C 1
ATOM 1584 O O . VAL A 1 208 ? 9.075 -4.184 -16.647 1.00 96.81 208 VAL A O 1
ATOM 1587 N N . HIS A 1 209 ? 8.204 -2.841 -18.233 1.00 95.38 209 HIS A N 1
ATOM 1588 C CA . HIS A 1 209 ? 8.845 -3.468 -19.384 1.00 95.38 209 HIS A CA 1
ATOM 1589 C C . HIS A 1 209 ? 9.469 -2.404 -20.287 1.00 95.38 209 HIS A C 1
ATOM 1591 O O . HIS A 1 209 ? 8.980 -1.280 -20.359 1.00 95.38 209 HIS A O 1
ATOM 1597 N N . ALA A 1 210 ? 10.571 -2.741 -20.951 1.00 95.19 210 ALA A N 1
ATOM 1598 C CA . ALA A 1 210 ? 11.201 -1.844 -21.912 1.00 95.19 210 ALA A CA 1
ATOM 1599 C C . ALA A 1 210 ? 10.532 -1.981 -23.284 1.00 95.19 210 ALA A C 1
ATOM 1601 O O . ALA A 1 210 ? 10.310 -3.098 -23.754 1.00 95.19 210 ALA A O 1
ATOM 1602 N N . ASP A 1 211 ? 10.256 -0.851 -23.929 1.00 94.94 211 ASP A N 1
ATOM 1603 C CA . ASP A 1 211 ? 9.744 -0.777 -25.295 1.00 94.94 211 ASP A CA 1
ATOM 1604 C C . ASP A 1 211 ? 10.499 0.320 -26.049 1.00 94.94 211 ASP A C 1
ATOM 1606 O O . ASP A 1 211 ? 10.373 1.502 -25.738 1.00 94.94 211 ASP A O 1
ATOM 1610 N N . ALA A 1 212 ? 11.336 -0.082 -27.007 1.00 91.00 212 ALA A N 1
ATOM 1611 C CA . ALA A 1 212 ? 12.244 0.808 -27.730 1.00 91.00 212 ALA A CA 1
ATOM 1612 C C . ALA A 1 212 ? 13.042 1.744 -26.790 1.00 91.00 212 ALA A C 1
ATOM 1614 O O . ALA A 1 212 ? 13.858 1.274 -25.994 1.00 91.00 212 ALA A O 1
ATOM 1615 N N . ASP A 1 213 ? 12.853 3.058 -26.889 1.00 92.88 213 ASP A N 1
ATOM 1616 C CA . ASP A 1 213 ? 13.524 4.081 -26.085 1.00 92.88 213 ASP A CA 1
ATOM 1617 C C . ASP A 1 213 ? 12.687 4.569 -24.889 1.00 92.88 213 ASP A C 1
ATOM 1619 O O . ASP A 1 213 ? 12.983 5.618 -24.313 1.00 92.88 213 ASP A O 1
ATOM 1623 N N . GLU A 1 214 ? 11.679 3.796 -24.483 1.00 96.50 214 GLU A N 1
ATOM 1624 C CA . GLU A 1 214 ? 10.798 4.080 -23.352 1.00 96.50 214 GLU A CA 1
ATOM 1625 C C . GLU A 1 214 ? 10.664 2.874 -22.408 1.00 96.50 214 GLU A C 1
ATOM 1627 O O . GLU A 1 214 ? 10.965 1.723 -22.740 1.00 96.50 214 GLU A O 1
ATOM 1632 N N . LEU A 1 215 ? 10.200 3.156 -21.193 1.00 97.38 215 LEU A N 1
ATOM 1633 C CA . LEU A 1 215 ? 9.715 2.169 -20.240 1.00 97.38 215 LEU A CA 1
ATOM 1634 C C . LEU A 1 215 ? 8.193 2.261 -20.163 1.00 97.38 215 LEU A C 1
ATOM 1636 O O . LEU A 1 215 ? 7.612 3.346 -20.104 1.00 97.38 215 LEU A O 1
ATOM 1640 N N . VAL A 1 216 ? 7.545 1.105 -20.144 1.00 97.44 216 VAL A N 1
ATOM 1641 C CA . VAL A 1 216 ? 6.100 0.972 -20.014 1.00 97.44 216 VAL A CA 1
ATOM 1642 C C . VAL A 1 216 ? 5.793 0.455 -18.620 1.00 97.44 216 VAL A C 1
ATOM 1644 O O . VAL A 1 216 ? 6.191 -0.648 -18.244 1.00 97.44 216 VAL A O 1
ATOM 1647 N N . TYR A 1 217 ? 5.090 1.273 -17.850 1.00 97.31 217 TYR A N 1
ATOM 1648 C CA . TYR A 1 217 ? 4.704 1.002 -16.475 1.00 97.31 217 TYR A CA 1
ATOM 1649 C C . TYR A 1 217 ? 3.260 0.527 -16.393 1.00 97.31 217 TYR A C 1
ATOM 1651 O O . TYR A 1 217 ? 2.395 1.064 -17.084 1.00 97.31 217 TYR A O 1
ATOM 1659 N N . GLU A 1 218 ? 2.988 -0.415 -15.492 1.00 95.81 218 GLU A N 1
ATOM 1660 C CA . GLU A 1 218 ? 1.651 -0.955 -15.240 1.00 95.81 218 GLU A CA 1
ATOM 1661 C C . GLU A 1 218 ? 1.361 -1.061 -13.736 1.00 95.81 218 GLU A C 1
ATOM 1663 O O . GLU A 1 218 ? 2.259 -1.176 -12.900 1.00 95.81 218 GLU A O 1
ATOM 1668 N N . LEU A 1 219 ? 0.078 -1.033 -13.371 1.00 94.06 219 LEU A N 1
ATOM 1669 C CA . LEU A 1 219 ? -0.387 -1.297 -12.009 1.00 94.06 219 LEU A CA 1
ATOM 1670 C C . LEU A 1 219 ? -1.593 -2.239 -12.044 1.00 94.06 219 LEU A C 1
ATOM 1672 O O . LEU A 1 219 ? -2.425 -2.125 -12.949 1.00 94.06 219 LEU A O 1
ATOM 1676 N N . PRO A 1 220 ? -1.752 -3.119 -11.037 1.00 93.94 220 PRO A N 1
ATOM 1677 C CA . PRO A 1 220 ? -2.972 -3.898 -10.905 1.00 93.94 220 PRO A CA 1
ATOM 1678 C C . PRO A 1 220 ? -4.185 -2.976 -10.730 1.00 93.94 220 PRO A C 1
ATOM 1680 O O . PRO A 1 220 ? -4.089 -1.861 -10.202 1.00 93.94 220 PRO A O 1
ATOM 1683 N N . ALA A 1 221 ? -5.340 -3.445 -11.196 1.00 92.12 221 ALA A N 1
ATOM 1684 C CA . ALA A 1 221 ? -6.577 -2.682 -11.133 1.00 92.12 221 ALA A CA 1
ATOM 1685 C C . ALA A 1 221 ? -7.020 -2.472 -9.679 1.00 92.12 221 ALA A C 1
ATOM 1687 O O . ALA A 1 221 ? -7.120 -3.431 -8.918 1.00 92.12 221 ALA A O 1
ATOM 1688 N N . ILE A 1 222 ? -7.331 -1.231 -9.306 1.00 91.69 222 ILE A N 1
ATOM 1689 C CA . ILE A 1 222 ? -7.705 -0.885 -7.930 1.00 91.69 222 ILE A CA 1
ATOM 1690 C C . ILE A 1 222 ? -9.129 -1.377 -7.616 1.00 91.69 222 ILE A C 1
ATOM 1692 O O . ILE A 1 222 ? -10.085 -1.081 -8.341 1.00 91.69 222 ILE A O 1
ATOM 1696 N N . ASP A 1 223 ? -9.281 -2.110 -6.511 1.00 90.38 223 ASP A N 1
ATOM 1697 C CA . ASP A 1 223 ? -10.570 -2.588 -5.995 1.00 90.38 223 ASP A CA 1
ATOM 1698 C C . ASP A 1 223 ? -11.122 -1.666 -4.899 1.00 90.38 223 ASP A C 1
ATOM 1700 O O . ASP A 1 223 ? -12.318 -1.359 -4.879 1.00 90.38 223 ASP A O 1
ATOM 1704 N N . VAL A 1 224 ? -10.244 -1.216 -3.996 1.00 91.62 224 VAL A N 1
ATOM 1705 C CA . VAL A 1 224 ? -10.594 -0.414 -2.816 1.00 91.62 224 VAL A CA 1
ATOM 1706 C C . VAL A 1 224 ? -9.649 0.777 -2.705 1.00 91.62 224 VAL A C 1
ATOM 1708 O O . VAL A 1 224 ? -8.432 0.617 -2.769 1.00 91.62 224 VAL A O 1
ATOM 1711 N N . ALA A 1 225 ? -10.201 1.972 -2.491 1.00 90.62 225 ALA A N 1
ATOM 1712 C CA . ALA A 1 225 ? -9.422 3.175 -2.202 1.00 90.62 225 ALA A CA 1
ATOM 1713 C C . ALA A 1 225 ? -9.734 3.700 -0.802 1.00 90.62 225 ALA A C 1
ATOM 1715 O O . ALA A 1 225 ? -10.898 3.925 -0.471 1.00 90.62 225 ALA A O 1
ATOM 1716 N N . LEU A 1 226 ? -8.680 3.918 -0.017 1.00 89.31 226 LEU A N 1
ATOM 1717 C CA . LEU A 1 226 ? -8.713 4.481 1.328 1.00 89.31 226 LEU A CA 1
ATOM 1718 C C . LEU A 1 226 ? -8.105 5.882 1.295 1.00 89.31 226 LEU A C 1
ATOM 1720 O O . LEU A 1 226 ? -6.964 6.057 0.857 1.00 89.31 226 LEU A O 1
ATOM 1724 N N . PHE A 1 227 ? -8.834 6.886 1.767 1.00 84.69 227 PHE A N 1
ATOM 1725 C CA . PHE A 1 227 ? -8.292 8.239 1.875 1.00 84.69 227 PHE A CA 1
ATOM 1726 C C . PHE A 1 227 ? -8.812 8.997 3.084 1.00 84.69 227 PHE A C 1
ATOM 1728 O O . PHE A 1 227 ? -9.853 8.683 3.653 1.00 84.69 227 PHE A O 1
ATOM 1735 N N . CYS A 1 228 ? -8.064 10.027 3.466 1.00 80.19 228 CYS A N 1
ATOM 1736 C CA . CYS A 1 228 ? -8.435 10.930 4.543 1.00 80.19 228 CYS A CA 1
ATOM 1737 C C . CYS A 1 228 ? -8.958 12.255 3.967 1.00 80.19 228 CYS A C 1
ATOM 1739 O O . CYS A 1 228 ? -8.290 12.889 3.141 1.00 80.19 228 CYS A O 1
ATOM 1741 N N . GLY A 1 229 ? -10.148 12.657 4.411 1.00 74.00 229 GLY A N 1
ATOM 1742 C CA . GLY A 1 229 ? -10.728 13.981 4.203 1.00 74.00 229 GLY A CA 1
ATOM 1743 C C . GLY A 1 229 ? -10.851 14.736 5.527 1.00 74.00 229 GLY A C 1
ATOM 1744 O O . GLY A 1 229 ? -10.858 14.136 6.600 1.00 74.00 229 GLY A O 1
ATOM 1745 N N . ALA A 1 230 ? -10.942 16.064 5.469 1.00 71.81 230 ALA A N 1
ATOM 1746 C CA . ALA A 1 230 ? -11.202 16.852 6.674 1.00 71.81 230 ALA A CA 1
ATOM 1747 C C . ALA A 1 230 ? -12.690 16.820 7.029 1.00 71.81 230 ALA A C 1
ATOM 1749 O O . ALA A 1 230 ? -13.056 16.621 8.188 1.00 71.81 230 ALA A O 1
ATOM 1750 N N . TYR A 1 231 ? -13.540 16.967 6.008 1.00 75.75 231 TYR A N 1
ATOM 1751 C CA . TYR A 1 231 ? -14.979 17.099 6.181 1.00 75.75 231 TYR A CA 1
ATOM 1752 C C . TYR A 1 231 ? -15.761 16.214 5.222 1.00 75.75 231 TYR A C 1
ATOM 1754 O O . TYR A 1 231 ? -15.314 15.857 4.129 1.00 75.75 231 TYR A O 1
ATOM 1762 N N . ALA A 1 232 ? -16.978 15.905 5.642 1.00 77.81 232 ALA A N 1
ATOM 1763 C CA . ALA A 1 232 ? -17.894 15.018 4.966 1.00 77.81 232 ALA A CA 1
ATOM 1764 C C . ALA A 1 232 ? -19.326 15.500 5.206 1.00 77.81 232 ALA A C 1
ATOM 1766 O O . ALA A 1 232 ? -19.687 15.757 6.350 1.00 77.81 232 ALA A O 1
ATOM 1767 N N . ASP A 1 233 ? -20.142 15.577 4.155 1.00 80.62 233 ASP A N 1
ATOM 1768 C CA . ASP A 1 233 ? -21.575 15.867 4.293 1.00 80.62 233 ASP A CA 1
ATOM 1769 C C . ASP A 1 233 ? -22.439 14.581 4.273 1.00 80.62 233 ASP A C 1
ATOM 1771 O O . ASP A 1 233 ? -21.915 13.497 3.958 1.00 80.62 233 ASP A O 1
ATOM 1775 N N . PRO A 1 234 ? -23.751 14.678 4.598 1.00 78.12 234 PRO A N 1
ATOM 1776 C CA . PRO A 1 234 ? -24.690 13.549 4.595 1.00 78.12 234 PRO A CA 1
ATOM 1777 C C . PRO A 1 234 ? -24.841 12.868 3.227 1.00 78.12 234 PRO A C 1
ATOM 1779 O O . PRO A 1 234 ? -25.145 11.674 3.149 1.00 78.12 234 PRO A O 1
ATOM 1782 N N . GLN A 1 235 ? -24.630 13.623 2.144 1.00 75.69 235 GLN A N 1
ATOM 1783 C CA . GLN A 1 235 ? -24.767 13.148 0.767 1.00 75.69 235 GLN A CA 1
ATOM 1784 C C . GLN A 1 235 ? -23.586 12.278 0.335 1.00 75.69 235 GLN A C 1
ATOM 1786 O O . GLN A 1 235 ? -23.692 11.534 -0.635 1.00 75.69 235 GLN A O 1
ATOM 1791 N N . GLY A 1 236 ? -22.485 12.294 1.083 1.00 68.31 236 GLY A N 1
ATOM 1792 C CA . GLY A 1 236 ? -21.299 11.520 0.750 1.00 68.31 236 GLY A CA 1
ATOM 1793 C C . GLY A 1 236 ? -20.205 12.357 0.100 1.00 68.31 236 GLY A C 1
ATOM 1794 O O . GLY A 1 236 ? -19.123 11.812 -0.106 1.00 68.31 236 GLY A O 1
ATOM 1795 N N . ASN A 1 237 ? -20.387 13.672 -0.066 1.00 77.44 237 ASN A N 1
ATOM 1796 C CA . ASN A 1 237 ? -19.333 14.536 -0.584 1.00 77.44 237 ASN A CA 1
ATOM 1797 C C . ASN A 1 237 ? -18.215 14.693 0.445 1.00 77.44 237 ASN A C 1
ATOM 1799 O O . ASN A 1 237 ? -18.470 14.915 1.636 1.00 77.44 237 ASN A O 1
ATOM 1803 N N . VAL A 1 238 ? -16.967 14.524 0.012 1.00 76.19 238 VAL A N 1
ATOM 1804 C CA . VAL A 1 238 ? -15.785 14.721 0.863 1.00 76.19 238 VAL A CA 1
ATOM 1805 C C . VAL A 1 238 ? -15.094 16.017 0.481 1.00 76.19 238 VAL A C 1
ATOM 1807 O O . VAL A 1 238 ? -14.741 16.232 -0.678 1.00 76.19 238 VAL A O 1
ATOM 1810 N N . TYR A 1 239 ? -14.855 16.854 1.484 1.00 74.50 239 TYR A N 1
ATOM 1811 C CA . TYR A 1 239 ? -14.170 18.124 1.332 1.00 74.50 239 TYR A CA 1
ATOM 1812 C C . TYR A 1 239 ? -12.756 17.994 1.884 1.00 74.50 239 TYR A C 1
ATOM 1814 O O . TYR A 1 239 ? -12.515 17.484 2.984 1.00 74.50 239 TYR A O 1
ATOM 1822 N N . LEU A 1 240 ? -11.806 18.457 1.079 1.00 70.25 240 LEU A N 1
ATOM 1823 C CA . LEU A 1 240 ? -10.386 18.396 1.394 1.00 70.25 240 LEU A CA 1
ATOM 1824 C C . LEU A 1 240 ? -9.865 19.719 1.965 1.00 70.25 240 LEU A C 1
ATOM 1826 O O . LEU A 1 240 ? -8.662 19.839 2.127 1.00 70.25 240 LEU A O 1
ATOM 1830 N N . THR A 1 241 ? -10.709 20.713 2.246 1.00 64.00 241 THR A N 1
ATOM 1831 C CA . THR A 1 241 ? -10.283 21.966 2.895 1.00 64.00 241 THR A CA 1
ATOM 1832 C C . THR A 1 241 ? -9.558 21.643 4.208 1.00 64.00 241 THR A C 1
ATOM 1834 O O . THR A 1 241 ? -9.947 20.714 4.906 1.00 64.00 241 THR A O 1
ATOM 1837 N N . ASP A 1 242 ? -8.456 22.333 4.504 1.00 59.91 242 ASP A N 1
ATOM 1838 C CA . ASP A 1 242 ? -7.603 22.097 5.686 1.00 59.91 242 ASP A CA 1
ATOM 1839 C C . ASP A 1 242 ? -6.877 20.734 5.764 1.00 59.91 242 ASP A C 1
ATOM 1841 O O . ASP A 1 242 ? -6.307 20.393 6.804 1.00 59.91 242 ASP A O 1
ATOM 1845 N N . VAL A 1 243 ? -6.805 19.961 4.668 1.00 60.12 243 VAL A N 1
ATOM 1846 C CA . VAL A 1 243 ? -5.856 18.833 4.570 1.00 60.12 243 VAL A CA 1
ATOM 1847 C C . VAL A 1 243 ? -4.574 19.264 3.861 1.00 60.12 243 VAL A C 1
ATOM 1849 O O . VAL A 1 243 ? -4.603 19.862 2.793 1.00 60.12 243 VAL A O 1
ATOM 1852 N N . HIS A 1 244 ? -3.415 18.888 4.400 1.00 54.31 244 HIS A N 1
ATOM 1853 C CA . HIS A 1 244 ? -2.112 19.256 3.827 1.00 54.31 244 HIS A CA 1
ATOM 1854 C C . HIS A 1 244 ? -1.781 18.559 2.487 1.00 54.31 244 HIS A C 1
ATOM 1856 O O . HIS A 1 244 ? -0.702 18.776 1.937 1.00 54.31 244 HIS A O 1
ATOM 1862 N N . TYR A 1 245 ? -2.657 17.688 1.960 1.00 56.78 245 TYR A N 1
ATOM 1863 C CA . TYR A 1 245 ? -2.320 16.799 0.844 1.00 56.78 245 TYR A CA 1
ATOM 1864 C C . TYR A 1 245 ? -3.496 16.467 -0.101 1.00 56.78 245 TYR A C 1
ATOM 1866 O O . TYR A 1 245 ? -4.026 15.359 -0.112 1.00 56.78 245 TYR A O 1
ATOM 1874 N N . HIS A 1 246 ? -3.908 17.427 -0.935 1.00 48.28 246 HIS A N 1
ATOM 1875 C CA . HIS A 1 246 ? -5.124 17.305 -1.757 1.00 48.28 246 HIS A CA 1
ATOM 1876 C C . HIS A 1 246 ? -5.017 16.371 -2.982 1.00 48.28 246 HIS A C 1
ATOM 1878 O O . HIS A 1 246 ? -5.997 15.724 -3.350 1.00 48.28 246 HIS A O 1
ATOM 1884 N N . ARG A 1 247 ? -3.861 16.322 -3.667 1.00 46.59 247 ARG A N 1
ATOM 1885 C CA . ARG A 1 247 ? -3.772 15.749 -5.030 1.00 46.59 247 ARG A CA 1
ATOM 1886 C C . ARG A 1 247 ? -3.848 14.215 -5.060 1.00 46.59 247 ARG A C 1
ATOM 1888 O O . ARG A 1 247 ? -4.572 13.680 -5.891 1.00 46.59 247 ARG A O 1
ATOM 1895 N N . LYS A 1 248 ? -3.182 13.492 -4.145 1.00 48.19 248 LYS A N 1
ATOM 1896 C CA . LYS A 1 248 ? -3.202 12.008 -4.161 1.00 48.19 248 LYS A CA 1
ATOM 1897 C C . LYS A 1 248 ? -4.513 11.401 -3.659 1.00 48.19 248 LYS A C 1
ATOM 1899 O O . LYS A 1 248 ? -4.907 10.366 -4.185 1.00 48.19 248 LYS A O 1
ATOM 1904 N N . SER A 1 249 ? -5.205 12.038 -2.708 1.00 51.88 249 SER A N 1
ATOM 1905 C CA . SER A 1 249 ? -6.522 11.563 -2.251 1.00 51.88 249 SER A CA 1
ATOM 1906 C C . SER A 1 249 ? -7.539 11.554 -3.398 1.00 51.88 249 SER A C 1
ATOM 1908 O O . SER A 1 249 ? -8.253 10.573 -3.571 1.00 51.88 249 SER A O 1
ATOM 1910 N N . ARG A 1 250 ? -7.527 12.594 -4.247 1.00 52.34 250 ARG A N 1
ATOM 1911 C CA . ARG A 1 250 ? -8.377 12.676 -5.451 1.00 52.34 250 ARG A CA 1
ATOM 1912 C C . ARG A 1 250 ? -8.040 11.620 -6.499 1.00 52.34 250 ARG A C 1
ATOM 1914 O O . ARG A 1 250 ? -8.929 11.089 -7.154 1.00 52.34 250 ARG A O 1
ATOM 1921 N N . ILE A 1 251 ? -6.754 11.348 -6.698 1.00 51.25 251 ILE A N 1
ATOM 1922 C CA . ILE A 1 251 ? -6.301 10.444 -7.759 1.00 51.25 251 ILE A CA 1
ATOM 1923 C C . ILE A 1 251 ? -6.670 8.993 -7.422 1.00 51.25 251 ILE A C 1
ATOM 1925 O O . ILE A 1 251 ? -7.279 8.320 -8.251 1.00 51.25 251 ILE A O 1
ATOM 1929 N N . GLY A 1 252 ? -6.429 8.547 -6.181 1.00 46.28 252 GLY A N 1
ATOM 1930 C CA . GLY A 1 252 ? -6.836 7.209 -5.725 1.00 46.28 252 GLY A CA 1
ATOM 1931 C C . GLY A 1 252 ? -8.348 6.963 -5.803 1.00 46.28 252 GLY A C 1
ATOM 1932 O O . GLY A 1 252 ? -8.787 5.897 -6.229 1.00 46.28 252 GLY A O 1
ATOM 1933 N N . GLU A 1 253 ? -9.152 7.966 -5.451 1.00 52.34 253 GLU A N 1
ATOM 1934 C CA . GLU A 1 253 ? -10.612 7.918 -5.562 1.00 52.34 253 GLU A CA 1
ATOM 1935 C C . GLU A 1 253 ? -11.088 7.759 -7.017 1.00 52.34 253 GLU A C 1
ATOM 1937 O O . GLU A 1 253 ? -11.919 6.891 -7.297 1.00 52.34 253 GLU A O 1
ATOM 1942 N N . ARG A 1 254 ? -10.563 8.565 -7.953 1.00 53.34 254 ARG A N 1
ATOM 1943 C CA . ARG A 1 254 ? -10.941 8.493 -9.377 1.00 53.34 254 ARG A CA 1
ATOM 1944 C C . ARG A 1 254 ? -10.649 7.115 -9.967 1.00 53.34 254 ARG A C 1
ATOM 1946 O O . ARG A 1 254 ? -11.520 6.556 -10.636 1.00 53.34 254 ARG A O 1
ATOM 1953 N N . GLY A 1 255 ? -9.477 6.550 -9.668 1.00 42.62 255 GLY A N 1
ATOM 1954 C CA . GLY A 1 255 ? -9.087 5.212 -10.126 1.00 42.62 255 GLY A CA 1
ATOM 1955 C C . GLY A 1 255 ? -10.080 4.127 -9.691 1.00 42.62 255 GLY A C 1
ATOM 1956 O O . GLY A 1 255 ? -10.558 3.346 -10.514 1.00 42.62 255 GLY A O 1
ATOM 1957 N N . ALA A 1 256 ? -10.488 4.130 -8.417 1.00 50.78 256 ALA A N 1
ATOM 1958 C CA . ALA A 1 256 ? -11.425 3.140 -7.879 1.00 50.78 256 ALA A CA 1
ATOM 1959 C C . ALA A 1 256 ? -12.866 3.282 -8.421 1.00 50.78 256 ALA A C 1
ATOM 1961 O O . ALA A 1 256 ? -13.627 2.309 -8.451 1.00 50.78 256 ALA A O 1
ATOM 1962 N N . ARG A 1 257 ? -13.272 4.478 -8.872 1.00 52.50 257 ARG A N 1
ATOM 1963 C CA . ARG A 1 257 ? -14.626 4.732 -9.401 1.00 52.50 257 ARG A CA 1
ATOM 1964 C C . ARG A 1 257 ? -14.869 4.179 -10.789 1.00 52.50 257 ARG A C 1
ATOM 1966 O O . ARG A 1 257 ? -15.899 3.543 -11.002 1.00 52.50 257 ARG A O 1
ATOM 1973 N N . GLN A 1 258 ? -13.954 4.398 -11.729 1.00 48.25 258 GLN A N 1
ATOM 1974 C CA . GLN A 1 258 ? -14.164 3.963 -13.113 1.00 48.25 258 GLN A CA 1
ATOM 1975 C C . GLN A 1 258 ? -14.386 2.457 -13.203 1.00 48.25 258 GLN A C 1
ATOM 1977 O O . GLN A 1 258 ? -15.234 1.985 -13.957 1.00 48.25 258 GLN A O 1
ATOM 1982 N N . ARG A 1 259 ? -13.688 1.681 -12.373 1.00 45.44 259 ARG A N 1
ATOM 1983 C CA . ARG A 1 259 ? -13.856 0.230 -12.367 1.00 45.44 259 ARG A CA 1
ATOM 1984 C C . ARG A 1 259 ? -15.246 -0.212 -11.901 1.00 45.44 259 ARG A C 1
ATOM 1986 O O . ARG A 1 259 ? -15.758 -1.194 -12.444 1.00 45.44 259 ARG A O 1
ATOM 1993 N N . ARG A 1 260 ? -15.895 0.535 -10.992 1.00 44.19 260 ARG A N 1
ATOM 1994 C CA . ARG A 1 260 ? -17.324 0.333 -10.679 1.00 44.19 260 ARG A CA 1
ATOM 1995 C C . ARG A 1 260 ? -18.192 0.554 -11.916 1.00 44.19 260 ARG A C 1
ATOM 1997 O O . ARG A 1 260 ? -19.055 -0.271 -12.198 1.00 44.19 260 ARG A O 1
ATOM 2004 N N . ALA A 1 261 ? -17.943 1.629 -12.666 1.00 34.91 261 ALA A N 1
ATOM 2005 C CA . ALA A 1 261 ? -18.707 1.960 -13.869 1.00 34.91 261 ALA A CA 1
ATOM 2006 C C . ALA A 1 261 ? -18.538 0.908 -14.984 1.00 34.91 261 ALA A C 1
ATOM 2008 O O . ALA A 1 261 ? -19.511 0.566 -15.656 1.00 34.91 261 ALA A O 1
ATOM 2009 N N . CYS A 1 262 ? -17.337 0.341 -15.145 1.00 32.06 262 CYS A N 1
ATOM 2010 C CA . CYS A 1 262 ? -17.068 -0.712 -16.130 1.00 32.06 262 CYS A CA 1
ATOM 2011 C C . CYS A 1 262 ? -17.717 -2.062 -15.768 1.00 32.06 262 CYS A C 1
ATOM 2013 O O . CYS A 1 262 ? -18.196 -2.756 -16.661 1.00 32.06 262 CYS A O 1
ATOM 2015 N N . HIS A 1 263 ? -17.789 -2.430 -14.482 1.00 38.81 263 HIS A N 1
ATOM 2016 C CA . HIS A 1 263 ? -18.451 -3.674 -14.049 1.00 38.81 263 HIS A CA 1
ATOM 2017 C C . HIS A 1 263 ? -19.982 -3.554 -13.976 1.00 38.81 263 HIS A C 1
ATOM 2019 O O . HIS A 1 263 ? -20.680 -4.552 -14.121 1.00 38.81 263 HIS A O 1
ATOM 2025 N N . GLY A 1 264 ? -20.530 -2.339 -13.851 1.00 30.83 264 GLY A N 1
ATOM 2026 C CA . GLY A 1 264 ? -21.978 -2.095 -13.888 1.00 30.83 264 GLY A CA 1
ATOM 2027 C C . GLY A 1 264 ? -22.667 -2.439 -15.218 1.00 30.83 264 GLY A C 1
ATOM 2028 O O . GLY A 1 264 ? -23.894 -2.448 -15.273 1.00 30.83 264 GLY A O 1
ATOM 2029 N N . ARG A 1 265 ? -21.912 -2.744 -16.287 1.00 34.25 265 ARG A N 1
ATOM 2030 C CA . ARG A 1 265 ? -22.455 -3.167 -17.593 1.00 34.25 265 ARG A CA 1
ATOM 2031 C C . ARG A 1 265 ? -22.521 -4.688 -17.788 1.00 34.25 265 ARG A C 1
ATOM 2033 O O . ARG A 1 265 ? -23.026 -5.124 -18.817 1.00 34.25 265 ARG A O 1
ATOM 2040 N N . GLY A 1 266 ? -22.071 -5.496 -16.823 1.00 27.25 266 GLY A N 1
ATOM 2041 C CA . GLY A 1 266 ? -22.092 -6.957 -16.926 1.00 27.25 266 GLY A CA 1
ATOM 2042 C C . GLY A 1 266 ? -22.456 -7.646 -15.611 1.00 27.25 266 GLY A C 1
ATOM 2043 O O . GLY A 1 266 ? -21.626 -7.743 -14.721 1.00 27.25 266 GLY A O 1
ATOM 2044 N N . GLY A 1 267 ? -23.678 -8.185 -15.536 1.00 25.33 267 GLY A N 1
ATOM 2045 C CA . GLY A 1 267 ? -24.060 -9.242 -14.592 1.00 25.33 267 GLY A CA 1
ATOM 2046 C C . GLY A 1 267 ? -24.362 -8.811 -13.150 1.00 25.33 267 GLY A C 1
ATOM 2047 O O . GLY A 1 267 ? -23.542 -8.240 -12.441 1.00 25.33 267 GLY A O 1
ATOM 2048 N N . ARG A 1 268 ? -25.561 -9.165 -12.673 1.00 25.81 268 ARG A N 1
ATOM 2049 C CA . ARG A 1 268 ? -25.972 -9.092 -11.261 1.00 25.81 268 ARG A CA 1
ATOM 2050 C C . ARG A 1 268 ? -25.127 -10.049 -10.403 1.00 25.81 268 ARG A C 1
ATOM 2052 O O . ARG A 1 268 ? -25.575 -11.159 -10.171 1.00 25.81 268 ARG A O 1
ATOM 2059 N N . HIS A 1 269 ? -23.946 -9.639 -9.941 1.00 27.66 269 HIS A N 1
ATOM 2060 C CA . HIS A 1 269 ? -23.268 -10.178 -8.747 1.00 27.66 269 HIS A CA 1
ATOM 2061 C C . HIS A 1 269 ? -21.939 -9.440 -8.504 1.00 27.66 269 HIS A C 1
ATOM 2063 O O . HIS A 1 269 ? -20.894 -9.969 -8.844 1.00 27.66 269 HIS A O 1
ATOM 2069 N N . ASP A 1 270 ? -21.958 -8.237 -7.914 1.00 28.73 270 ASP A N 1
ATOM 2070 C CA . ASP A 1 270 ? -20.871 -7.791 -7.020 1.00 28.73 270 ASP A CA 1
ATOM 2071 C C . ASP A 1 270 ? -21.249 -6.497 -6.267 1.00 28.73 270 ASP A C 1
ATOM 2073 O O . ASP A 1 270 ? -21.191 -5.394 -6.811 1.00 28.73 270 ASP A O 1
ATOM 2077 N N . ARG A 1 271 ? -21.673 -6.611 -5.004 1.00 26.97 271 ARG A N 1
ATOM 2078 C CA . ARG A 1 271 ? -21.949 -5.469 -4.105 1.00 26.97 271 ARG A CA 1
ATOM 2079 C C . ARG A 1 271 ? -20.759 -5.206 -3.160 1.00 26.97 271 ARG A C 1
ATOM 2081 O O . ARG A 1 271 ? -20.971 -4.975 -1.978 1.00 26.97 271 ARG A O 1
ATOM 2088 N N . GLY A 1 272 ? -19.518 -5.267 -3.654 1.00 28.41 272 GLY A N 1
ATOM 2089 C CA . GLY A 1 272 ? -18.321 -5.321 -2.793 1.00 28.41 272 GLY A CA 1
ATOM 2090 C C . GLY A 1 272 ? -17.147 -4.418 -3.174 1.00 28.41 272 GLY A C 1
ATOM 2091 O O . GLY A 1 272 ? -16.004 -4.799 -2.960 1.00 28.41 272 GLY A O 1
ATOM 2092 N N . ARG A 1 273 ? -17.371 -3.246 -3.776 1.00 42.84 273 ARG A N 1
ATOM 2093 C CA . ARG A 1 273 ? -16.267 -2.332 -4.139 1.00 42.84 273 ARG A CA 1
ATOM 2094 C C . ARG A 1 273 ? -16.515 -1.006 -3.453 1.00 42.84 273 ARG A C 1
ATOM 2096 O O . ARG A 1 273 ? -17.632 -0.507 -3.534 1.00 42.84 273 ARG A O 1
ATOM 2103 N N . SER A 1 274 ? -15.544 -0.478 -2.713 1.00 46.19 274 SER A N 1
ATOM 2104 C CA . SER A 1 274 ? -15.758 0.619 -1.762 1.00 46.19 274 SER A CA 1
ATOM 2105 C C . SER A 1 274 ? -14.677 1.691 -1.888 1.00 46.19 274 SER A C 1
ATOM 2107 O O . SER A 1 274 ? -13.482 1.421 -1.830 1.00 46.19 274 SER A O 1
ATOM 2109 N N . VAL A 1 275 ? -15.123 2.931 -2.071 1.00 54.56 275 VAL A N 1
ATOM 2110 C CA . VAL A 1 275 ? -14.299 4.137 -1.979 1.00 54.56 275 VAL A CA 1
ATOM 2111 C C . VAL A 1 275 ? -14.562 4.633 -0.570 1.00 54.56 275 VAL A C 1
ATOM 2113 O O . VAL A 1 275 ? -15.691 5.039 -0.299 1.00 54.56 275 VAL A O 1
ATOM 2116 N N . LEU A 1 276 ? -13.592 4.480 0.326 1.00 52.75 276 LEU A N 1
ATOM 2117 C CA . LEU A 1 276 ? -13.775 4.714 1.751 1.00 52.75 276 LEU A CA 1
ATOM 2118 C C . LEU A 1 276 ? -12.977 5.943 2.182 1.00 52.75 276 LEU A C 1
ATOM 2120 O O . LEU A 1 276 ? -11.767 6.021 1.965 1.00 52.75 276 LEU A O 1
ATOM 2124 N N . ALA A 1 277 ? -13.668 6.891 2.807 1.00 56.31 277 ALA A N 1
ATOM 2125 C CA . ALA A 1 277 ? -13.059 8.086 3.368 1.00 56.31 277 ALA A CA 1
ATOM 2126 C C . ALA A 1 277 ? -13.145 8.088 4.889 1.00 56.31 277 ALA A C 1
ATOM 2128 O O . ALA A 1 277 ? -14.212 7.837 5.444 1.00 56.31 277 ALA A O 1
ATOM 2129 N N . GLU A 1 278 ? -12.039 8.432 5.538 1.00 46.72 278 GLU A N 1
ATOM 2130 C CA . GLU A 1 278 ? -11.969 8.766 6.959 1.00 46.72 278 GLU A CA 1
ATOM 2131 C C . GLU A 1 278 ? -12.064 10.291 7.099 1.00 46.72 278 GLU A C 1
ATOM 2133 O O . GLU A 1 278 ? -11.291 11.009 6.457 1.00 46.72 278 GLU A O 1
ATOM 2138 N N . SER A 1 279 ? -13.001 10.794 7.909 1.00 42.78 279 SER A N 1
ATOM 2139 C CA . SER A 1 279 ? -13.124 12.230 8.200 1.00 42.78 279 SER A CA 1
ATOM 2140 C C . SER A 1 279 ? -12.580 12.543 9.592 1.00 42.78 279 SER A C 1
ATOM 2142 O O . SER A 1 279 ? -13.152 12.113 10.594 1.00 42.78 279 SER A O 1
ATOM 2144 N N . ALA A 1 280 ? -11.508 13.334 9.669 1.00 39.94 280 ALA A N 1
ATOM 2145 C CA . ALA A 1 280 ? -10.984 13.845 10.935 1.00 39.94 280 ALA A CA 1
ATOM 2146 C C . ALA A 1 280 ? -11.640 15.198 11.251 1.00 39.94 280 ALA A C 1
ATOM 2148 O O . ALA A 1 280 ? -11.147 16.248 10.842 1.00 39.94 280 ALA A O 1
ATOM 2149 N N . GLY A 1 281 ? -12.771 15.183 11.958 1.00 32.09 281 GLY A N 1
ATOM 2150 C CA . GLY A 1 281 ? -13.503 16.404 12.294 1.00 32.09 281 GLY A CA 1
ATOM 2151 C C . GLY A 1 281 ? -12.643 17.416 13.066 1.00 32.09 281 GLY A C 1
ATOM 2152 O O . GLY A 1 281 ? -12.172 17.146 14.168 1.00 32.09 281 GLY A O 1
ATOM 2153 N N . ARG A 1 282 ? -12.471 18.623 12.521 1.00 27.80 282 ARG A N 1
ATOM 2154 C CA . ARG A 1 282 ? -12.084 19.814 13.295 1.00 27.80 282 ARG A CA 1
ATOM 2155 C C . ARG A 1 282 ? -13.047 20.950 12.999 1.00 27.80 282 ARG A C 1
ATOM 2157 O O . ARG A 1 282 ? -13.270 21.274 11.846 1.00 27.80 282 ARG A O 1
ATOM 2164 N N . ASN A 1 283 ? -13.608 21.555 14.042 1.00 28.00 283 ASN A N 1
ATOM 2165 C CA . ASN A 1 283 ? -14.552 22.673 13.955 1.00 28.00 283 ASN A CA 1
ATOM 2166 C C . ASN A 1 283 ? -14.123 23.747 12.938 1.00 28.00 283 ASN A C 1
ATOM 2168 O O . ASN A 1 283 ? -13.107 24.406 13.142 1.00 28.00 283 ASN A O 1
ATOM 2172 N N . ALA A 1 284 ? -14.967 24.005 11.940 1.00 31.25 284 ALA A N 1
ATOM 2173 C CA . ALA A 1 284 ? -14.962 25.254 11.189 1.00 31.25 284 ALA A CA 1
ATOM 2174 C C . ALA A 1 284 ? -16.407 25.767 11.093 1.00 31.25 284 ALA A C 1
ATOM 2176 O O . ALA A 1 284 ? -17.216 25.265 10.320 1.00 31.25 284 ALA A O 1
ATOM 2177 N N . ARG A 1 285 ? -16.759 26.768 11.913 1.00 27.89 285 ARG A N 1
ATOM 2178 C CA . ARG A 1 285 ? -17.959 27.582 11.678 1.00 27.89 285 ARG A CA 1
ATOM 2179 C C . ARG A 1 285 ? -17.584 28.676 10.686 1.00 27.89 285 ARG A C 1
ATOM 2181 O O . ARG A 1 285 ? -16.833 29.581 11.040 1.00 27.89 285 ARG A O 1
ATOM 2188 N N . ARG A 1 286 ? -18.165 28.649 9.487 1.00 30.16 286 ARG A N 1
ATOM 2189 C CA . ARG A 1 286 ? -18.237 29.832 8.624 1.00 30.16 286 ARG A CA 1
ATOM 2190 C C . ARG A 1 286 ? -19.590 29.866 7.914 1.00 30.16 286 ARG A C 1
ATOM 2192 O O . ARG A 1 286 ? -19.915 28.960 7.167 1.00 30.16 286 ARG A O 1
ATOM 2199 N N . GLY A 1 287 ? -20.368 30.917 8.173 1.00 32.53 287 GLY A N 1
ATOM 2200 C CA . GLY A 1 287 ? -21.462 31.349 7.297 1.00 32.53 287 GLY A CA 1
ATOM 2201 C C . GLY A 1 287 ? -22.679 30.422 7.165 1.00 32.53 287 GLY A C 1
ATOM 2202 O O . GLY A 1 287 ? -22.984 29.969 6.074 1.00 32.53 287 GLY A O 1
ATOM 2203 N N . GLY A 1 288 ? -23.442 30.224 8.242 1.00 30.28 288 GLY A N 1
ATOM 2204 C CA . GLY A 1 288 ? -24.910 30.174 8.144 1.00 30.28 288 GLY A CA 1
ATOM 2205 C C . GLY A 1 288 ? -25.628 28.986 7.481 1.00 30.28 288 GLY A C 1
ATOM 2206 O O . GLY A 1 288 ? -26.845 29.090 7.354 1.00 30.28 288 GLY A O 1
ATOM 2207 N N . ARG A 1 289 ? -24.989 27.867 7.105 1.00 31.16 289 ARG A N 1
ATOM 2208 C CA . ARG A 1 289 ? -25.719 26.636 6.721 1.00 31.16 289 ARG A CA 1
ATOM 2209 C C . ARG A 1 289 ? -25.069 25.356 7.261 1.00 31.16 289 ARG A C 1
ATOM 2211 O O . ARG A 1 289 ? -23.903 25.103 7.002 1.00 31.16 289 ARG A O 1
ATOM 2218 N N . GLU A 1 290 ? -25.899 24.629 8.011 1.00 32.88 290 GLU A N 1
ATOM 2219 C CA . GLU A 1 290 ? -25.884 23.224 8.459 1.00 32.88 290 GLU A CA 1
ATOM 2220 C C . GLU A 1 290 ? -24.629 22.614 9.120 1.00 32.88 290 GLU A C 1
ATOM 2222 O O . GLU A 1 290 ? -23.476 22.799 8.748 1.00 32.88 290 GLU A O 1
ATOM 2227 N N . SER A 1 291 ? -24.910 21.897 10.206 1.00 27.66 291 SER A N 1
ATOM 2228 C CA . SER A 1 291 ? -24.006 21.447 11.259 1.00 27.66 291 SER A CA 1
ATOM 2229 C C . SER A 1 291 ? -23.108 20.280 10.850 1.00 27.66 291 SER A C 1
ATOM 2231 O O . SER A 1 291 ? -23.579 19.157 10.688 1.00 27.66 291 SER A O 1
ATOM 2233 N N . VAL A 1 292 ? -21.794 20.514 10.819 1.00 34.22 292 VAL A N 1
ATOM 2234 C CA . VAL A 1 292 ? -20.778 19.451 10.838 1.00 34.22 292 VAL A CA 1
ATOM 2235 C C . VAL A 1 292 ? -20.357 19.207 12.289 1.00 34.22 292 VAL A C 1
ATOM 2237 O O . VAL A 1 292 ? -19.877 20.118 12.968 1.00 34.22 292 VAL A O 1
ATOM 2240 N N . GLN A 1 293 ? -20.602 17.993 12.789 1.00 36.12 293 GLN A N 1
ATOM 2241 C CA . GLN A 1 293 ? -20.357 17.618 14.182 1.00 36.12 293 GLN A CA 1
ATOM 2242 C C . GLN A 1 293 ? -18.891 17.250 14.461 1.00 36.12 293 GLN A C 1
ATOM 2244 O O . GLN A 1 293 ? -18.115 16.849 13.595 1.00 36.12 293 GLN A O 1
ATOM 2249 N N . ARG A 1 294 ? -18.536 17.428 15.734 1.00 27.72 294 ARG A N 1
ATOM 2250 C CA . ARG A 1 294 ? -17.217 17.262 16.340 1.00 27.72 294 ARG A CA 1
ATOM 2251 C C . ARG A 1 294 ? -16.839 15.777 16.401 1.00 27.72 294 ARG A C 1
ATOM 2253 O O . ARG A 1 294 ? -17.430 15.029 17.174 1.00 27.72 294 ARG A O 1
ATOM 2260 N N . ALA A 1 295 ? -15.826 15.377 15.639 1.00 31.72 295 ALA A N 1
ATOM 2261 C CA . ALA A 1 295 ? -15.064 14.174 15.945 1.00 31.72 295 ALA A CA 1
ATOM 2262 C C . ALA A 1 295 ? -13.936 14.577 16.905 1.00 31.72 295 ALA A C 1
ATOM 2264 O O . ALA A 1 295 ? -13.162 15.491 16.611 1.00 31.72 295 ALA A O 1
ATOM 2265 N N . ASP A 1 296 ? -13.867 13.958 18.082 1.00 28.27 296 ASP A N 1
ATOM 2266 C CA . ASP A 1 296 ? -12.674 14.081 18.919 1.00 28.27 296 ASP A CA 1
ATOM 2267 C C . ASP A 1 296 ? -11.490 13.442 18.183 1.00 28.27 296 ASP A C 1
ATOM 2269 O O . ASP A 1 296 ? -11.673 12.521 17.394 1.00 28.27 296 ASP A O 1
ATOM 2273 N N . HIS A 1 297 ? -10.263 13.900 18.455 1.00 32.81 297 HIS A N 1
ATOM 2274 C CA . HIS A 1 297 ? -9.013 13.484 17.787 1.00 32.81 297 HIS A CA 1
ATOM 2275 C C . HIS A 1 297 ? -8.715 11.961 17.746 1.00 32.81 297 HIS A C 1
ATOM 2277 O O . HIS A 1 297 ? -7.656 11.571 17.259 1.00 32.81 297 HIS A O 1
ATOM 2283 N N . HIS A 1 298 ? -9.605 11.115 18.268 1.00 35.41 298 HIS A N 1
ATOM 2284 C CA . HIS A 1 298 ? -9.434 9.679 18.474 1.00 35.41 298 HIS A CA 1
ATOM 2285 C C . HIS A 1 298 ? -10.516 8.799 17.830 1.00 35.41 298 HIS A C 1
ATOM 2287 O O . HIS A 1 298 ? -10.310 7.589 17.776 1.00 35.41 298 HIS A O 1
ATOM 2293 N N . GLY A 1 299 ? -11.623 9.374 17.348 1.00 35.19 299 GLY A N 1
ATOM 2294 C CA . GLY A 1 299 ? -12.663 8.662 16.602 1.00 35.19 299 GLY A CA 1
ATOM 2295 C C . GLY A 1 299 ? -12.809 9.288 15.224 1.00 35.19 299 GLY A C 1
ATOM 2296 O O . GLY A 1 299 ? -12.826 10.511 15.104 1.00 35.19 299 GLY A O 1
ATOM 2297 N N . ALA A 1 300 ? -12.869 8.470 14.180 1.00 47.50 300 ALA A N 1
ATOM 2298 C CA . ALA A 1 300 ? -13.083 8.958 12.828 1.00 47.50 300 ALA A CA 1
ATOM 2299 C C . ALA A 1 300 ? -14.214 8.167 12.187 1.00 47.50 300 ALA A C 1
ATOM 2301 O O . ALA A 1 300 ? -14.155 6.942 12.091 1.00 47.50 300 ALA A O 1
ATOM 2302 N N . ALA A 1 301 ? -15.256 8.880 11.764 1.00 46.56 301 ALA A N 1
ATOM 2303 C CA . ALA A 1 301 ? -16.338 8.258 11.028 1.00 46.56 301 ALA A CA 1
ATOM 2304 C C . ALA A 1 301 ? -15.831 7.921 9.627 1.00 46.56 301 ALA A C 1
ATOM 2306 O O . ALA A 1 301 ? -15.201 8.754 8.958 1.00 46.56 301 ALA A O 1
ATOM 2307 N N . VAL A 1 302 ? -16.115 6.699 9.195 1.00 54.12 302 VAL A N 1
ATOM 2308 C CA . VAL A 1 302 ? -15.794 6.235 7.856 1.00 54.12 302 VAL A CA 1
ATOM 2309 C C . VAL A 1 302 ? -17.038 6.327 6.991 1.00 54.12 302 VAL A C 1
ATOM 2311 O O . VAL A 1 302 ? -18.152 6.121 7.464 1.00 54.12 302 VAL A O 1
ATOM 2314 N N . LYS A 1 303 ? -16.883 6.636 5.706 1.00 49.75 303 LYS A N 1
ATOM 2315 C CA . LYS A 1 303 ? -18.011 6.593 4.776 1.00 49.75 303 LYS A CA 1
ATOM 2316 C C . LYS A 1 303 ? -17.648 6.102 3.392 1.00 49.75 303 LYS A C 1
ATOM 2318 O O . LYS A 1 303 ? -16.500 6.208 2.961 1.00 49.75 303 LYS A O 1
ATOM 2323 N N . THR A 1 304 ? -18.667 5.643 2.674 1.00 49.19 304 THR A N 1
ATOM 2324 C CA . THR A 1 304 ? -18.583 5.443 1.225 1.00 49.19 304 THR A CA 1
ATOM 2325 C C . THR A 1 304 ? -18.724 6.779 0.489 1.00 49.19 304 THR A C 1
ATOM 2327 O O . THR A 1 304 ? -19.527 7.627 0.880 1.00 49.19 304 THR A O 1
ATOM 2330 N N . VAL A 1 305 ? -17.912 6.999 -0.549 1.00 48.78 305 VAL A N 1
ATOM 2331 C CA . VAL A 1 305 ? -17.864 8.289 -1.264 1.00 48.78 305 VAL A CA 1
ATOM 2332 C C . VAL A 1 305 ? -18.443 8.178 -2.666 1.00 48.78 305 VAL A C 1
ATOM 2334 O O . VAL A 1 305 ? -17.989 7.357 -3.467 1.00 48.78 305 VAL A O 1
ATOM 2337 N N . GLU A 1 306 ? -19.399 9.062 -2.956 1.00 36.53 306 GLU A N 1
ATOM 2338 C CA . GLU A 1 306 ? -20.040 9.215 -4.267 1.00 36.53 306 GLU A CA 1
ATOM 2339 C C . GLU A 1 306 ? -19.496 10.386 -5.087 1.00 36.53 306 GLU A C 1
ATOM 2341 O O . GLU A 1 306 ? -19.420 10.191 -6.291 1.00 36.53 306 GLU A O 1
ATOM 2346 N N . ASP A 1 307 ? -19.023 11.496 -4.474 1.00 35.16 307 ASP A N 1
ATOM 2347 C CA . ASP A 1 307 ? -18.273 12.599 -5.126 1.00 35.16 307 ASP A CA 1
ATOM 2348 C C . ASP A 1 307 ? -17.215 13.283 -4.219 1.00 35.16 307 ASP A C 1
ATOM 2350 O O . ASP A 1 307 ? -17.428 13.485 -3.026 1.00 35.16 307 ASP A O 1
ATOM 2354 N N . VAL A 1 308 ? -16.039 13.649 -4.761 1.00 39.88 308 VAL A N 1
ATOM 2355 C CA . VAL A 1 308 ? -15.114 14.630 -4.144 1.00 39.88 308 VAL A CA 1
ATOM 2356 C C . VAL A 1 308 ? -15.205 15.910 -4.950 1.00 39.88 308 VAL A C 1
ATOM 2358 O O . VAL A 1 308 ? -14.681 16.019 -6.063 1.00 39.88 308 VAL A O 1
ATOM 2361 N N . LEU A 1 309 ? -15.875 16.899 -4.369 1.00 33.25 309 LEU A N 1
ATOM 2362 C CA . LEU A 1 309 ? -16.056 18.186 -5.016 1.00 33.25 309 LEU A CA 1
ATOM 2363 C C . LEU A 1 309 ? -14.748 18.994 -4.969 1.00 33.25 309 LEU A C 1
ATOM 2365 O O . LEU A 1 309 ? -14.065 19.047 -3.935 1.00 33.25 309 LEU A O 1
ATOM 2369 N N . PRO A 1 310 ? -14.351 19.636 -6.080 1.00 29.64 310 PRO A N 1
ATOM 2370 C CA . PRO A 1 310 ? -13.227 20.545 -6.063 1.00 29.64 310 PRO A CA 1
ATOM 2371 C C . PRO A 1 310 ? -13.600 21.842 -5.337 1.00 29.64 310 PRO A C 1
ATOM 2373 O O . PRO A 1 310 ? -14.304 22.661 -5.899 1.00 29.64 310 PRO A O 1
ATOM 2376 N N . GLY A 1 311 ? -13.037 22.026 -4.139 1.00 36.41 311 GLY A N 1
ATOM 2377 C CA . GLY A 1 311 ? -12.689 23.328 -3.556 1.00 36.41 311 GLY A CA 1
ATOM 2378 C C . GLY A 1 311 ? -13.834 24.242 -3.102 1.00 36.41 311 GLY A C 1
ATOM 2379 O O . GLY A 1 311 ? -14.678 24.653 -3.888 1.00 36.41 311 GLY A O 1
ATOM 2380 N N . TRP A 1 312 ? -13.737 24.652 -1.840 1.00 25.50 312 TRP A N 1
ATOM 2381 C CA . TRP A 1 312 ? -13.770 26.065 -1.462 1.00 25.50 312 TRP A CA 1
ATOM 2382 C C . TRP A 1 312 ? -12.460 26.370 -0.737 1.00 25.50 312 TRP A C 1
ATOM 2384 O O . TRP A 1 312 ? -12.010 25.480 0.031 1.00 25.50 312 TRP A O 1
#

Secondary structure (DSSP, 8-state):
-PPPP------SSSTT-TTS---HHHHHHHHHHHHHHHHTTT--BSS---SS---TTEE-HHHHHHTPPTT-EEEE--BTTBS--HHHHHHHHHHHHHHS-S-SEEEEESS----TTTSSSSGGGG--TTTEEEEEES--TT-HHHHHHHHTTSSEEEE--HHHHHHHHHHHTTT--EEEESTTTTSTTSTTTS-TTEEE-SS---SEEEETTEEEEE-PPPSEEEEEESEE-TTS-EE-TT-S-HHHHHHHHHHHHHHHHHHTTS-S-----EEEEEE-------SSS-------TTB-EEEE-S------

Foldseek 3Di:
DDDDDDDPDPPDPPPPPPDDPCDPVNVVVVVVVVVVCVVCQPFADQQDDDPDCLAPQWGGLLVVLVLAAAQAAEEEDDAAPFFQLLSVLQNVLVCCVVPVPDFAYAYEELHLFAQLVPHHSTNLSQLDQRSYAEYEYQDCNRNVSVVVCLVVVRHWYFHDHSVQVLCCLLCLLVVRFKDKALPQPPHLLAVVNHLRGTPGHDPSDHQWYDDDNIIIGGDPQHQEYETEAADAHNVQEGENPPGPDPRSLVSNQSRQPSVVVVCVVDDPDDPRGFHKYWHQYDDDDDDDDDDDDDDDRRGTIMGGHDYHDDDD

pLDDT: mean 74.27, std 24.19, range [25.33, 97.88]

Radius of gyration: 21.3 Å; chains: 1; bounding box: 59×48×60 Å

Sequence (312 aa):
MPWPGHGCRFMILADRLEGVAVNLVDKALLLGHVLAWRARWDRRDLDYLPAERISDKFMTGREAASLIPDGATVISSGMAGNSRCSAFYWAIRERYEAEGRPKGLTWISVGGQGGRGRAPGTVEEVGREGLVTRFISGHVETTKSMLALAEKGCLDLHVLPQGEMTELIEGQARGINCVRSRTGLDTFLDPRCGSGSAVFDRNGANLVHADADELVYELPAIDVALFCGAYADPQGNVYLTDVHYHRKSRIGERGARQRRACHGRGGRHDRGRSVLAESAGRNARRGGRESVQRADHHGAAVKTVEDVLPGW